Protein AF-A0A965U1S4-F1 (afdb_monomer_lite)

Radius of gyration: 25.28 Å; chains: 1; bounding box: 60×53×62 Å

Sequence (197 aa):
DRGVWVCDHKTVKTLPSEQELYMDMQTLMYYEACRLDEKLVKLLKGKKLAGVVFNHIRTKAPKEPQVLKSGGISKAACDTDVATYFETVKKNGLDINDYKDMLDKLKGNIFFRRTKIPVSETTIGILKKEIIATLDEIDVLLENTEVYPRTLLKGRCAWDCEFAPVCFGELAGMNVKGLIEEQYEPKESREEELDVE

Structure (mmCIF, N/CA/C/O backbone):
data_AF-A0A965U1S4-F1
#
_entry.id   AF-A0A965U1S4-F1
#
loop_
_atom_site.group_PDB
_atom_site.id
_atom_site.type_symbol
_atom_site.label_atom_id
_atom_site.label_alt_id
_atom_site.label_comp_id
_atom_site.label_asym_id
_atom_site.label_entity_id
_atom_site.label_seq_id
_atom_site.pdbx_PDB_ins_code
_atom_site.Cartn_x
_atom_site.Cartn_y
_atom_site.Cartn_z
_atom_site.occupancy
_atom_site.B_iso_or_equiv
_atom_site.auth_seq_id
_atom_site.auth_comp_id
_atom_site.auth_asym_id
_atom_site.auth_atom_id
_atom_site.pdbx_PDB_model_num
ATOM 1 N N . ASP A 1 1 ? -13.440 -25.614 -5.033 1.00 55.84 1 ASP A N 1
ATOM 2 C CA . ASP A 1 1 ? -12.148 -25.289 -4.397 1.00 55.84 1 ASP A CA 1
ATOM 3 C C . ASP A 1 1 ? -11.873 -23.790 -4.568 1.00 55.84 1 ASP A C 1
ATOM 5 O O . ASP A 1 1 ? -12.226 -23.262 -5.614 1.00 55.84 1 ASP A O 1
ATOM 9 N N . ARG A 1 2 ? -11.360 -23.072 -3.555 1.00 75.12 2 ARG A N 1
ATOM 10 C CA . ARG A 1 2 ? -11.244 -21.584 -3.557 1.00 75.12 2 ARG A CA 1
ATOM 11 C C . ARG A 1 2 ? -9.942 -21.047 -4.195 1.00 75.12 2 ARG A C 1
ATOM 13 O O . ARG A 1 2 ? -9.726 -19.833 -4.192 1.00 75.12 2 ARG A O 1
ATOM 20 N N . GLY A 1 3 ? -9.118 -21.940 -4.755 1.00 87.12 3 GLY A N 1
ATOM 21 C CA . GLY A 1 3 ? -7.862 -21.628 -5.449 1.00 87.12 3 GLY A CA 1
ATOM 22 C C . GLY A 1 3 ? -6.726 -21.154 -4.532 1.00 87.12 3 GLY A C 1
ATOM 23 O O . GLY A 1 3 ? -6.936 -20.879 -3.350 1.00 87.12 3 GLY A O 1
ATOM 24 N N . VAL A 1 4 ? -5.515 -21.073 -5.084 1.00 93.19 4 VAL A N 1
ATOM 25 C CA . VAL A 1 4 ? -4.318 -20.496 -4.444 1.00 93.19 4 VAL A CA 1
ATOM 26 C C . VAL A 1 4 ? -4.198 -19.026 -4.842 1.00 93.19 4 VAL A C 1
ATOM 28 O O . VAL A 1 4 ? -4.518 -18.665 -5.971 1.00 93.19 4 VAL A O 1
ATOM 31 N N . TRP A 1 5 ? -3.761 -18.179 -3.914 1.00 95.00 5 TRP A N 1
ATOM 32 C CA . TRP A 1 5 ? -3.623 -16.737 -4.117 1.00 95.00 5 TRP A CA 1
ATOM 33 C C . TRP A 1 5 ? -2.212 -16.306 -3.734 1.00 95.00 5 TRP A C 1
ATOM 35 O O . TRP A 1 5 ? -1.729 -16.708 -2.675 1.00 95.00 5 TRP A O 1
ATOM 45 N N . VAL A 1 6 ? -1.581 -15.474 -4.560 1.00 95.19 6 VAL A N 1
ATOM 46 C CA . VAL A 1 6 ? -0.332 -14.802 -4.182 1.00 95.19 6 VAL A CA 1
ATOM 47 C C . VAL A 1 6 ? -0.667 -13.737 -3.152 1.00 95.19 6 VAL A C 1
ATOM 49 O O . VAL A 1 6 ? -1.542 -12.911 -3.392 1.00 95.19 6 VAL A O 1
ATOM 52 N N . CYS A 1 7 ? -0.030 -13.794 -1.989 1.00 95.56 7 CYS A N 1
ATOM 53 C CA . CYS A 1 7 ? -0.366 -12.945 -0.856 1.00 95.56 7 CYS A CA 1
ATOM 54 C C . CYS A 1 7 ? 0.734 -11.923 -0.609 1.00 95.56 7 CYS A C 1
ATOM 56 O O . CYS A 1 7 ? 1.875 -12.303 -0.367 1.00 95.56 7 CYS A O 1
ATOM 58 N N . ASP A 1 8 ? 0.355 -10.652 -0.610 1.00 95.88 8 ASP A N 1
ATOM 59 C CA . ASP A 1 8 ? 1.236 -9.535 -0.307 1.00 95.88 8 ASP A CA 1
ATOM 60 C C . ASP A 1 8 ? 0.743 -8.786 0.941 1.00 95.88 8 ASP A C 1
ATOM 62 O O . ASP A 1 8 ? -0.462 -8.619 1.164 1.00 95.88 8 ASP A O 1
ATOM 66 N N . HIS A 1 9 ? 1.683 -8.383 1.794 1.00 96.12 9 HIS A N 1
ATOM 67 C CA . HIS A 1 9 ? 1.419 -7.702 3.058 1.00 96.12 9 HIS A CA 1
ATOM 68 C C . HIS A 1 9 ? 2.120 -6.346 3.055 1.00 96.12 9 HIS A C 1
ATOM 70 O O . HIS A 1 9 ? 3.335 -6.277 3.222 1.00 96.12 9 HIS A O 1
ATOM 76 N N . LYS A 1 10 ? 1.344 -5.265 2.927 1.00 93.81 10 LYS A N 1
ATOM 77 C CA . LYS A 1 10 ? 1.868 -3.896 2.851 1.00 93.81 10 LYS A CA 1
ATOM 78 C C . LYS A 1 10 ? 1.357 -3.040 3.996 1.00 93.81 10 LYS A C 1
ATOM 80 O O . LYS A 1 10 ? 0.161 -3.000 4.299 1.00 93.81 10 LYS A O 1
ATOM 85 N N . THR A 1 11 ? 2.276 -2.315 4.622 1.00 95.94 11 THR A N 1
ATOM 86 C CA . THR A 1 11 ? 1.940 -1.259 5.572 1.00 95.94 11 THR A CA 1
ATOM 87 C C . THR A 1 11 ? 1.810 0.063 4.824 1.00 95.94 11 THR A C 1
ATOM 89 O O . THR A 1 11 ? 2.668 0.437 4.030 1.00 95.94 11 THR A O 1
ATOM 92 N N . VAL A 1 12 ? 0.706 0.776 5.036 1.00 94.88 12 VAL A N 1
ATOM 93 C CA . VAL A 1 12 ? 0.385 2.002 4.291 1.00 94.88 12 VAL A CA 1
ATOM 94 C C . VAL A 1 12 ? -0.154 3.082 5.211 1.00 94.88 12 VAL A C 1
ATOM 96 O O . VAL A 1 12 ? -0.771 2.808 6.234 1.00 94.88 12 VAL A O 1
ATOM 99 N N . LYS A 1 13 ? 0.047 4.350 4.855 1.00 93.19 13 LYS A N 1
ATOM 100 C CA . LYS A 1 13 ? -0.603 5.454 5.577 1.00 93.19 13 LYS A CA 1
ATOM 101 C C . LYS A 1 13 ? -2.100 5.520 5.252 1.00 93.19 13 LYS A C 1
ATOM 103 O O . LYS A 1 13 ? -2.921 5.662 6.156 1.00 93.19 13 LYS A O 1
ATOM 108 N N . THR A 1 14 ? -2.423 5.380 3.968 1.00 92.94 14 THR A N 1
ATOM 109 C CA . THR A 1 14 ? -3.780 5.399 3.410 1.00 92.94 14 THR A CA 1
ATOM 110 C C . THR A 1 14 ? -4.006 4.102 2.649 1.00 92.94 14 THR A C 1
ATOM 112 O O . THR A 1 14 ? -3.131 3.667 1.907 1.00 92.94 14 THR A O 1
ATOM 115 N N . LEU A 1 15 ? -5.163 3.469 2.842 1.00 95.06 15 LEU A N 1
ATOM 116 C CA . LEU A 1 15 ? -5.473 2.208 2.174 1.00 95.06 15 LEU A CA 1
ATOM 117 C C . LEU A 1 15 ? -5.777 2.452 0.678 1.00 95.06 15 LEU A C 1
ATOM 119 O O . LEU A 1 15 ? -6.705 3.212 0.389 1.00 95.06 15 LEU A O 1
ATOM 123 N N . PRO A 1 16 ? -5.093 1.770 -0.259 1.00 94.69 16 PRO A N 1
ATOM 124 C CA . PRO A 1 16 ? -5.228 2.004 -1.703 1.00 94.69 16 PRO A CA 1
ATOM 125 C C . PRO A 1 16 ? -6.540 1.461 -2.272 1.00 94.69 16 PRO A C 1
ATOM 127 O O . PRO A 1 16 ? -6.942 0.340 -1.949 1.00 94.69 16 PRO A O 1
ATOM 130 N N . SER A 1 17 ? -7.214 2.241 -3.109 1.00 93.62 17 SER A N 1
ATOM 131 C CA . SER A 1 17 ? -8.395 1.826 -3.873 1.00 93.62 17 SER A CA 1
ATOM 132 C C . SER A 1 17 ? -8.126 0.585 -4.729 1.00 93.62 17 SER A C 1
ATOM 134 O O . SER A 1 17 ? -6.983 0.266 -5.044 1.00 93.62 17 SER A O 1
ATOM 136 N N . GL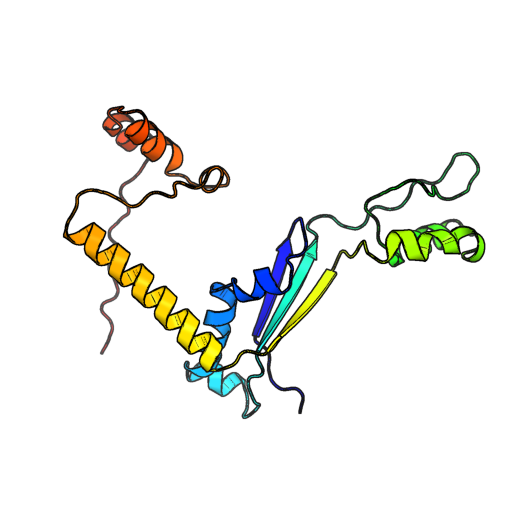U A 1 18 ? -9.177 -0.131 -5.133 1.00 90.19 18 GLU A N 1
ATOM 137 C CA . GLU A 1 18 ? -9.003 -1.316 -5.985 1.00 90.19 18 GLU A CA 1
ATOM 138 C C . GLU A 1 18 ? -8.349 -0.971 -7.328 1.00 90.19 18 GLU A C 1
ATOM 140 O O . GLU A 1 18 ? -7.556 -1.757 -7.833 1.00 90.19 18 GLU A O 1
ATOM 145 N N . GLN A 1 19 ? -8.618 0.218 -7.873 1.00 91.25 19 GLN A N 1
ATOM 146 C CA . GLN A 1 19 ? -7.997 0.711 -9.101 1.00 91.25 19 GLN A CA 1
ATOM 147 C C . GLN A 1 19 ? -6.482 0.878 -8.944 1.00 91.25 19 GLN A C 1
ATOM 149 O O . GLN A 1 19 ? -5.730 0.444 -9.810 1.00 91.25 19 GLN A O 1
ATOM 154 N N . GLU A 1 20 ? -6.026 1.451 -7.825 1.00 92.12 20 GLU A N 1
ATOM 155 C CA . GLU A 1 20 ? -4.591 1.586 -7.529 1.00 92.12 20 GLU A CA 1
ATOM 156 C C . GLU A 1 20 ? -3.900 0.220 -7.431 1.00 92.12 20 GLU A C 1
ATOM 158 O O . GLU A 1 20 ? -2.748 0.084 -7.827 1.00 92.12 20 GLU A O 1
ATOM 163 N N . LEU A 1 21 ? -4.609 -0.811 -6.965 1.00 92.19 21 LEU A N 1
ATOM 164 C CA . LEU A 1 21 ? -4.064 -2.164 -6.856 1.00 92.19 21 LEU A CA 1
ATOM 165 C C . LEU A 1 21 ? -3.894 -2.874 -8.205 1.00 92.19 21 LEU A C 1
ATOM 167 O O . LEU A 1 21 ? -3.017 -3.725 -8.322 1.00 92.19 21 LEU A O 1
ATOM 171 N N . TYR A 1 22 ? -4.683 -2.531 -9.230 1.00 88.00 22 TYR A N 1
ATOM 172 C CA . TYR A 1 22 ? -4.439 -3.025 -10.595 1.00 88.00 22 TYR A CA 1
ATOM 173 C C . TYR A 1 22 ? -3.161 -2.442 -11.208 1.00 88.00 22 TYR A C 1
ATOM 175 O O . TYR A 1 22 ? -2.598 -3.049 -12.114 1.00 88.00 22 TYR A O 1
ATOM 183 N N . MET A 1 23 ? -2.687 -1.305 -10.692 1.00 87.31 23 MET A N 1
ATOM 184 C CA . MET A 1 23 ? -1.434 -0.671 -11.111 1.00 87.31 23 MET A CA 1
ATOM 185 C C . MET A 1 23 ? -0.213 -1.200 -10.335 1.00 87.31 23 MET A C 1
ATOM 187 O O . MET A 1 23 ? 0.913 -0.780 -10.602 1.00 87.31 23 MET A O 1
ATOM 191 N N . ASP A 1 24 ? -0.400 -2.115 -9.373 1.00 90.06 24 ASP A N 1
ATOM 192 C CA . ASP A 1 24 ? 0.696 -2.745 -8.628 1.00 90.06 24 ASP A CA 1
ATOM 193 C C . ASP A 1 24 ? 1.359 -3.837 -9.485 1.00 90.06 24 ASP A C 1
ATOM 195 O O . ASP A 1 24 ? 1.052 -5.031 -9.398 1.00 90.06 24 ASP A O 1
ATOM 199 N N . MET A 1 25 ? 2.282 -3.401 -10.346 1.00 89.75 25 MET A N 1
ATOM 200 C CA . MET A 1 25 ? 3.016 -4.286 -11.252 1.00 89.75 25 MET A CA 1
ATOM 201 C C . MET A 1 25 ? 3.784 -5.369 -10.489 1.00 89.75 25 MET A C 1
ATOM 203 O O . MET A 1 25 ? 3.795 -6.524 -10.903 1.00 89.75 25 MET A O 1
ATOM 207 N N . GLN A 1 26 ? 4.385 -5.018 -9.347 1.00 89.31 26 GLN A N 1
ATOM 208 C CA . GLN A 1 26 ? 5.185 -5.928 -8.525 1.00 89.31 26 GLN A CA 1
ATOM 209 C C . GLN A 1 26 ? 4.390 -7.187 -8.149 1.00 89.31 26 GLN A C 1
ATOM 211 O O . GLN A 1 26 ? 4.842 -8.311 -8.369 1.00 89.31 26 GLN A O 1
ATOM 216 N N . THR A 1 27 ? 3.180 -7.007 -7.625 1.00 92.81 27 THR A N 1
ATOM 217 C CA . THR A 1 27 ? 2.367 -8.120 -7.122 1.00 92.81 27 THR A CA 1
ATOM 218 C C . THR A 1 27 ? 1.779 -8.954 -8.260 1.00 92.81 27 THR A C 1
ATOM 220 O O . THR A 1 27 ? 1.675 -10.179 -8.151 1.00 92.81 27 THR A O 1
ATOM 223 N N . LEU A 1 28 ? 1.443 -8.320 -9.387 1.00 92.56 28 LEU A N 1
ATOM 224 C CA . LEU A 1 28 ? 1.016 -9.025 -10.598 1.00 92.56 28 LEU A CA 1
ATOM 225 C C . LEU A 1 28 ? 2.159 -9.837 -11.230 1.00 92.56 28 LEU A C 1
ATOM 227 O O . LEU A 1 28 ? 1.923 -10.939 -11.724 1.00 92.56 28 LEU A O 1
ATOM 231 N N . MET A 1 29 ? 3.403 -9.363 -11.147 1.00 93.31 29 MET A N 1
ATOM 232 C CA . MET A 1 29 ? 4.565 -10.130 -11.601 1.00 93.31 29 MET A CA 1
ATOM 233 C C . MET A 1 29 ? 4.868 -11.329 -10.695 1.00 93.31 29 MET A C 1
ATOM 235 O O . MET A 1 29 ? 5.271 -12.373 -11.200 1.00 93.31 29 MET A O 1
ATOM 239 N N . TYR A 1 30 ? 4.589 -11.257 -9.389 1.00 94.19 30 TYR A N 1
ATOM 240 C CA . TYR A 1 30 ? 4.634 -12.445 -8.523 1.00 94.19 30 TYR A CA 1
ATOM 241 C C . TYR A 1 30 ? 3.589 -13.493 -8.915 1.00 94.19 30 TYR A C 1
ATOM 243 O O . TYR A 1 30 ? 3.874 -14.690 -8.886 1.00 94.19 30 TYR A O 1
ATOM 251 N N . TYR A 1 31 ? 2.393 -13.061 -9.327 1.00 95.12 31 TYR A N 1
ATOM 252 C CA . TYR A 1 31 ? 1.400 -13.970 -9.900 1.00 95.12 31 TYR A CA 1
ATOM 253 C C . TYR A 1 31 ? 1.923 -14.650 -11.170 1.00 95.12 31 TYR A C 1
ATOM 255 O O . TYR A 1 31 ? 1.801 -15.869 -11.291 1.00 95.12 31 TYR A O 1
ATOM 263 N N . GLU A 1 32 ? 2.540 -13.895 -12.083 1.00 95.19 32 GLU A N 1
ATOM 264 C CA . GLU A 1 32 ? 3.130 -14.460 -13.302 1.00 95.19 32 GLU A CA 1
ATOM 265 C C . GLU A 1 32 ? 4.280 -15.428 -12.988 1.00 95.19 32 GLU A C 1
ATOM 267 O O . GLU A 1 32 ? 4.341 -16.513 -13.564 1.00 95.19 32 GLU A O 1
ATOM 272 N N . ALA A 1 33 ? 5.138 -15.107 -12.017 1.00 94.25 33 ALA A N 1
ATOM 273 C CA . ALA A 1 33 ? 6.184 -16.015 -11.554 1.00 94.25 33 ALA A CA 1
ATOM 274 C C . ALA A 1 33 ? 5.589 -17.331 -11.028 1.00 94.25 33 ALA A C 1
ATOM 276 O O . ALA A 1 33 ? 6.025 -18.406 -11.425 1.00 94.25 33 ALA A O 1
ATOM 277 N N . CYS A 1 34 ? 4.527 -17.277 -10.215 1.00 94.38 34 CYS A N 1
ATOM 278 C CA . CYS A 1 34 ? 3.820 -18.479 -9.760 1.00 94.38 34 CYS A CA 1
ATOM 279 C C . CYS A 1 34 ? 3.132 -19.269 -10.885 1.00 94.38 34 CYS A C 1
ATOM 281 O O . CYS A 1 34 ? 2.776 -20.429 -10.669 1.00 94.38 34 CYS A O 1
ATOM 283 N N . ARG A 1 35 ? 2.911 -18.655 -12.054 1.00 93.06 35 ARG A N 1
ATOM 284 C CA . ARG A 1 35 ? 2.345 -19.311 -13.238 1.00 93.06 35 ARG A CA 1
ATOM 285 C C . ARG A 1 35 ? 3.413 -20.000 -14.089 1.00 93.06 35 ARG A C 1
ATOM 287 O O . ARG A 1 35 ? 3.110 -21.035 -14.675 1.00 93.06 35 ARG A O 1
ATOM 294 N N . LEU A 1 36 ? 4.614 -19.425 -14.175 1.00 93.94 36 LEU A N 1
ATOM 295 C CA . LEU A 1 36 ? 5.658 -19.854 -15.112 1.00 93.94 36 LEU A CA 1
ATOM 296 C C . LEU A 1 36 ? 6.810 -20.630 -14.465 1.00 93.94 36 LEU A C 1
ATOM 298 O O . LEU A 1 36 ? 7.338 -21.545 -15.088 1.00 93.94 36 LEU A O 1
ATOM 302 N N . ASP A 1 37 ? 7.212 -20.282 -13.242 1.00 95.62 37 ASP A N 1
ATOM 303 C CA . ASP A 1 37 ? 8.342 -20.934 -12.579 1.00 95.62 37 ASP A CA 1
ATOM 304 C C . ASP A 1 37 ? 7.956 -22.343 -12.110 1.00 95.62 37 ASP A C 1
ATOM 306 O O . ASP A 1 37 ? 7.032 -22.526 -11.312 1.00 95.62 37 ASP A O 1
ATOM 310 N N . GLU A 1 38 ? 8.686 -23.359 -12.572 1.00 94.44 38 GLU A N 1
ATOM 311 C CA . GLU A 1 38 ? 8.369 -24.758 -12.278 1.00 94.44 38 GLU A CA 1
ATOM 312 C C . GLU A 1 38 ? 8.375 -25.088 -10.780 1.00 94.44 38 GLU A C 1
ATOM 314 O O . GLU A 1 38 ? 7.586 -25.922 -10.318 1.00 94.44 38 GLU A O 1
ATOM 319 N N . LYS A 1 39 ? 9.270 -24.465 -10.003 1.00 94.50 39 LYS A N 1
ATOM 320 C CA . LYS A 1 39 ? 9.367 -24.698 -8.557 1.00 94.50 39 LYS A CA 1
ATOM 321 C C . LYS A 1 39 ? 8.142 -24.107 -7.867 1.00 94.50 39 LYS A C 1
ATOM 323 O O . LYS A 1 39 ? 7.555 -24.771 -7.012 1.00 94.50 39 LYS A O 1
ATOM 328 N N . LEU A 1 40 ? 7.706 -22.915 -8.272 1.00 93.56 40 LEU A N 1
ATOM 329 C CA . LEU A 1 40 ? 6.509 -22.269 -7.730 1.00 93.56 40 LEU A CA 1
ATOM 330 C C . LEU A 1 40 ? 5.219 -22.978 -8.158 1.00 93.56 40 LEU A C 1
ATOM 332 O O . LEU A 1 40 ? 4.334 -23.184 -7.326 1.00 93.56 40 LEU A O 1
ATOM 336 N N . VAL A 1 41 ? 5.126 -23.447 -9.405 1.00 93.81 41 VAL A N 1
ATOM 337 C CA . VAL A 1 41 ? 3.977 -24.229 -9.891 1.00 93.81 41 VAL A CA 1
ATOM 338 C C . VAL A 1 41 ? 3.810 -25.521 -9.084 1.00 93.81 41 VAL A C 1
ATOM 340 O O . VAL A 1 41 ? 2.691 -25.876 -8.701 1.00 93.81 41 VAL A O 1
ATOM 343 N N . LYS A 1 42 ? 4.909 -26.201 -8.723 1.00 92.94 42 LYS A N 1
ATOM 344 C CA . LYS A 1 42 ? 4.869 -27.385 -7.841 1.00 92.94 42 LYS A CA 1
ATOM 345 C C . LYS A 1 42 ? 4.260 -27.070 -6.467 1.00 92.94 42 LYS A C 1
ATOM 347 O O . LYS A 1 42 ? 3.531 -27.904 -5.921 1.00 92.94 42 LYS A O 1
ATOM 352 N N . LEU A 1 43 ? 4.472 -25.864 -5.926 1.00 90.75 43 LEU A N 1
ATOM 353 C CA . LEU A 1 43 ? 3.876 -25.437 -4.649 1.00 90.75 43 LEU A CA 1
ATOM 354 C C . LEU A 1 43 ? 2.351 -25.291 -4.714 1.00 90.75 43 LEU A C 1
ATOM 356 O O . LEU A 1 43 ? 1.686 -25.392 -3.679 1.00 90.75 43 LEU A O 1
ATOM 360 N N . LEU A 1 44 ? 1.776 -25.127 -5.909 1.00 91.00 44 LEU A N 1
ATOM 361 C CA . LEU A 1 44 ? 0.325 -25.072 -6.092 1.00 91.00 44 LEU A CA 1
ATOM 362 C C . LEU A 1 44 ? -0.347 -26.425 -5.824 1.00 91.00 44 LEU A C 1
ATOM 364 O O . LEU A 1 44 ? -1.548 -26.460 -5.555 1.00 91.00 44 LEU A O 1
ATOM 368 N N . LYS A 1 45 ? 0.401 -27.541 -5.864 1.00 91.88 45 LYS A N 1
ATOM 369 C CA . LYS A 1 45 ? -0.108 -28.904 -5.608 1.00 91.88 45 LYS A CA 1
ATOM 370 C C . LYS A 1 45 ? -1.346 -29.239 -6.455 1.00 91.88 45 LYS A C 1
ATOM 372 O O . LYS A 1 45 ? -2.332 -29.767 -5.946 1.00 91.88 45 LYS A O 1
ATOM 377 N N . GLY A 1 46 ? -1.318 -28.857 -7.734 1.00 88.88 46 GLY A N 1
ATOM 378 C CA . GLY A 1 46 ? -2.418 -29.066 -8.684 1.00 88.88 46 GLY A CA 1
ATOM 379 C C . GLY A 1 46 ? -3.635 -28.153 -8.486 1.00 88.88 46 GLY A C 1
ATOM 380 O O . GLY A 1 46 ? -4.628 -28.295 -9.196 1.00 88.88 46 GLY A O 1
ATOM 381 N N . LYS A 1 47 ? -3.592 -27.205 -7.541 1.00 92.38 47 LYS A N 1
ATOM 382 C CA . LYS A 1 47 ? -4.670 -26.232 -7.342 1.00 92.38 47 LYS A CA 1
ATOM 383 C C . LYS A 1 47 ? -4.563 -25.087 -8.342 1.00 92.38 47 LYS A C 1
ATOM 385 O O . LYS A 1 47 ? -3.475 -24.625 -8.672 1.00 92.38 47 LYS A O 1
ATOM 390 N N . LYS A 1 48 ? -5.718 -24.561 -8.754 1.00 91.69 48 LYS A N 1
ATOM 391 C CA . LYS A 1 48 ? -5.799 -23.379 -9.619 1.00 91.69 48 LYS A CA 1
ATOM 392 C C . LYS A 1 48 ? -5.235 -22.143 -8.910 1.00 91.69 48 LYS A C 1
ATOM 394 O O . LYS A 1 48 ? -5.712 -21.791 -7.828 1.00 91.69 48 LYS A O 1
ATOM 399 N N . LEU A 1 49 ? -4.302 -21.449 -9.557 1.00 94.06 49 LEU A N 1
ATOM 400 C CA . LEU A 1 49 ? -3.885 -20.102 -9.177 1.00 94.06 49 LEU A CA 1
ATOM 401 C C . LEU A 1 49 ? -5.000 -19.106 -9.543 1.00 94.06 49 LEU A C 1
ATOM 403 O O . LEU A 1 49 ? -5.399 -18.996 -10.701 1.00 94.06 49 LEU A O 1
ATOM 407 N N . ALA A 1 50 ? -5.567 -18.435 -8.545 1.00 93.94 50 ALA A N 1
ATOM 408 C CA . ALA A 1 50 ? -6.798 -17.654 -8.679 1.00 93.94 50 ALA A CA 1
ATOM 409 C C . ALA A 1 50 ? -6.565 -16.145 -8.833 1.00 93.94 50 ALA A C 1
ATOM 411 O O . ALA A 1 50 ? -7.384 -15.465 -9.449 1.00 93.94 50 ALA A O 1
ATOM 412 N N . GLY A 1 51 ? -5.471 -15.620 -8.283 1.00 94.81 51 GLY A N 1
ATOM 413 C CA . GLY A 1 51 ? -5.156 -14.197 -8.346 1.00 94.81 51 GLY A CA 1
ATOM 414 C C . GLY A 1 51 ? -4.205 -13.763 -7.241 1.00 94.81 51 GLY A C 1
ATOM 415 O O . GLY A 1 51 ? -3.468 -14.580 -6.680 1.00 94.81 51 GLY A O 1
ATOM 416 N N . VAL A 1 52 ? -4.274 -12.479 -6.907 1.00 95.81 52 VAL A N 1
ATOM 417 C CA . VAL A 1 52 ? -3.482 -11.845 -5.849 1.00 95.81 52 VAL A CA 1
ATOM 418 C C . VAL A 1 52 ? -4.381 -11.396 -4.697 1.00 95.81 52 VAL A C 1
ATOM 420 O O . VAL A 1 52 ? -5.545 -11.031 -4.885 1.00 95.81 52 VAL A O 1
ATOM 423 N N . VAL A 1 53 ? -3.867 -11.455 -3.474 1.00 96.38 53 VAL A N 1
ATOM 424 C CA . VAL A 1 53 ? -4.525 -10.947 -2.275 1.00 96.38 53 VAL A CA 1
ATOM 425 C C . VAL A 1 53 ? -3.606 -9.959 -1.580 1.00 96.38 53 VAL A C 1
ATOM 427 O O . VAL A 1 53 ? -2.483 -10.284 -1.211 1.00 96.38 53 VAL A O 1
ATOM 430 N N . PHE A 1 54 ? -4.125 -8.759 -1.369 1.00 97.06 54 PHE A N 1
ATOM 431 C CA . PHE A 1 54 ? -3.433 -7.694 -0.674 1.00 97.06 54 PHE A CA 1
ATOM 432 C C . PHE A 1 54 ? -3.954 -7.581 0.749 1.00 97.06 54 PHE A C 1
ATOM 434 O O . PHE A 1 54 ? -5.154 -7.398 0.963 1.00 97.06 54 PHE A O 1
ATOM 441 N N . ASN A 1 55 ? -3.050 -7.644 1.716 1.00 97.44 55 ASN A N 1
ATOM 442 C CA . ASN A 1 55 ? -3.303 -7.346 3.115 1.00 97.44 55 ASN A CA 1
ATOM 443 C C . ASN A 1 55 ? -2.702 -5.973 3.430 1.00 97.44 55 ASN A C 1
ATOM 445 O O . ASN A 1 55 ? -1.525 -5.869 3.772 1.00 97.44 55 ASN A O 1
ATOM 449 N N . HIS A 1 56 ? -3.518 -4.925 3.318 1.00 96.94 56 HIS A N 1
ATOM 450 C CA . HIS A 1 56 ? -3.104 -3.567 3.651 1.00 96.94 56 HIS A CA 1
ATOM 451 C C . HIS A 1 56 ? -3.382 -3.267 5.118 1.00 96.94 56 HIS A C 1
ATOM 453 O O . HIS A 1 56 ? -4.524 -3.365 5.572 1.00 96.94 56 HIS A O 1
ATOM 459 N N . ILE A 1 57 ? -2.336 -2.880 5.842 1.00 97.31 57 ILE A N 1
ATOM 460 C CA . ILE A 1 57 ? -2.385 -2.529 7.262 1.00 97.31 57 ILE A CA 1
ATOM 461 C C . ILE A 1 57 ? -2.003 -1.057 7.396 1.00 97.31 57 ILE A C 1
ATOM 463 O O . ILE A 1 57 ? -0.999 -0.623 6.830 1.00 97.31 57 ILE A O 1
ATOM 467 N N . ARG A 1 58 ? -2.777 -0.263 8.140 1.00 97.38 58 ARG A N 1
ATOM 468 C CA . ARG A 1 58 ? -2.388 1.123 8.415 1.00 97.38 58 ARG A CA 1
ATOM 469 C C . ARG A 1 58 ? -1.131 1.166 9.284 1.00 97.38 58 ARG A C 1
ATOM 471 O O . ARG A 1 58 ? -1.023 0.433 10.259 1.00 97.38 58 ARG A O 1
ATOM 478 N N . THR A 1 59 ? -0.194 2.058 8.967 1.00 96.44 59 THR A N 1
ATOM 479 C CA . THR A 1 59 ? 1.057 2.228 9.737 1.00 96.44 59 THR A CA 1
ATOM 480 C C . THR A 1 59 ? 0.835 2.744 11.159 1.00 96.44 59 THR A C 1
ATOM 482 O O . THR A 1 59 ? 1.706 2.594 12.011 1.00 96.44 59 THR A O 1
ATOM 485 N N . LYS A 1 60 ? -0.322 3.357 11.429 1.00 95.56 60 LYS A N 1
ATOM 486 C CA . LYS A 1 60 ? -0.744 3.778 12.768 1.00 95.56 60 LYS A CA 1
ATOM 487 C C . LYS A 1 60 ? -1.846 2.856 13.262 1.00 95.56 60 LYS A C 1
ATOM 489 O O . LYS A 1 60 ? -2.790 2.615 12.519 1.00 95.56 60 LYS A O 1
ATOM 494 N N . ALA A 1 61 ? -1.738 2.400 14.505 1.00 95.31 61 ALA A N 1
ATOM 495 C CA . ALA A 1 61 ? -2.798 1.667 15.190 1.00 95.31 61 ALA A CA 1
ATOM 496 C C . ALA A 1 61 ? -4.008 2.578 15.485 1.00 95.31 61 ALA A C 1
ATOM 498 O O . ALA A 1 61 ? -3.830 3.799 15.597 1.00 95.31 61 ALA A O 1
ATOM 499 N N . PRO A 1 62 ? -5.221 2.01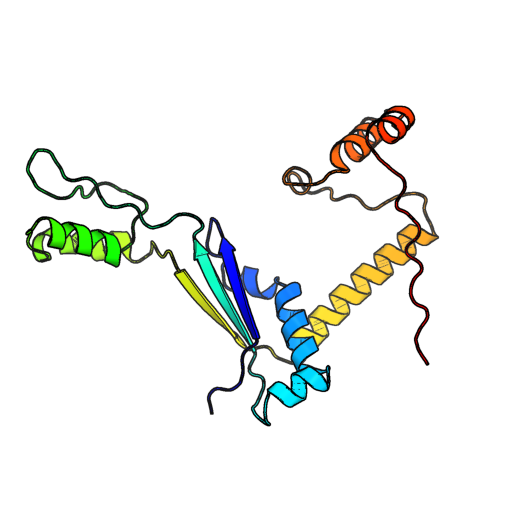4 15.633 1.00 96.62 62 PRO A N 1
ATOM 500 C CA . PRO A 1 62 ? -6.379 2.777 16.082 1.00 96.62 62 PRO A CA 1
ATOM 501 C C . PRO A 1 62 ? -6.120 3.368 17.468 1.00 96.62 62 PRO A C 1
ATOM 503 O O . PRO A 1 62 ? -5.611 2.710 18.373 1.00 96.62 62 PRO A O 1
ATOM 506 N N . LYS A 1 63 ? -6.450 4.646 17.632 1.00 96.38 63 LYS A N 1
ATOM 507 C CA . LYS A 1 63 ? -6.261 5.375 18.885 1.00 96.38 63 LYS A CA 1
ATOM 508 C C . LYS A 1 63 ? -7.389 5.049 19.865 1.00 96.38 63 LYS A C 1
ATOM 510 O O . LYS A 1 63 ? -8.557 5.104 19.484 1.00 96.38 63 LYS A O 1
ATOM 515 N N . GLU A 1 64 ? -7.069 4.811 21.136 1.00 95.94 64 GLU A N 1
ATOM 516 C CA . GLU A 1 64 ? -8.090 4.768 22.193 1.00 95.94 64 GLU A CA 1
ATOM 517 C C . GLU A 1 64 ? -8.768 6.155 22.335 1.00 95.94 64 GLU A C 1
ATOM 519 O O . GLU A 1 64 ? -8.074 7.176 22.468 1.00 95.94 64 GLU A O 1
ATOM 524 N N . PRO A 1 65 ? -10.111 6.241 22.289 1.00 96.38 65 PRO A N 1
ATOM 525 C CA . PRO A 1 65 ? -10.839 7.482 22.531 1.00 96.38 65 PRO A CA 1
ATOM 526 C C . PRO A 1 65 ? -10.593 8.048 23.933 1.00 96.38 65 PRO A C 1
ATOM 528 O O . PRO A 1 65 ? -10.416 7.320 24.907 1.00 96.38 65 PRO A O 1
ATOM 531 N N . GLN A 1 66 ? -10.639 9.374 24.056 1.00 96.62 66 GLN A N 1
ATOM 532 C CA . GLN A 1 66 ? -10.430 10.041 25.339 1.00 96.62 66 GLN A CA 1
ATOM 533 C C . GLN A 1 66 ? -11.612 9.815 26.294 1.00 96.62 66 GLN A C 1
ATOM 535 O O . GLN A 1 66 ? -12.764 10.046 25.921 1.00 96.62 66 GLN A O 1
ATOM 540 N N . VAL A 1 67 ? -11.315 9.471 27.549 1.00 96.31 67 VAL A N 1
ATOM 541 C CA . VAL A 1 67 ? -12.285 9.483 28.654 1.00 96.31 67 VAL A CA 1
ATOM 542 C C . VAL A 1 67 ? -12.469 10.923 29.146 1.00 96.31 67 VAL A C 1
ATOM 544 O O . VAL A 1 67 ? -11.502 11.634 29.431 1.00 96.31 67 VAL A O 1
ATOM 547 N N . LEU A 1 68 ? -13.716 11.383 29.200 1.00 96.12 68 LEU A N 1
ATOM 548 C CA . LEU A 1 68 ? -14.086 12.722 29.642 1.00 96.12 68 LEU A CA 1
ATOM 549 C C . LEU A 1 68 ? -13.993 12.835 31.166 1.00 96.12 68 LEU A C 1
ATOM 551 O O . LEU A 1 68 ? -14.178 11.861 31.890 1.00 96.12 68 LEU A O 1
ATOM 555 N N . LYS A 1 69 ? -13.811 14.061 31.672 1.00 95.25 69 LYS A N 1
ATOM 556 C CA . LYS A 1 69 ? -13.844 14.339 33.123 1.00 95.25 69 LYS A CA 1
ATOM 557 C C . LYS A 1 69 ? -15.169 13.930 33.783 1.00 95.25 69 LYS A C 1
ATOM 559 O O . LYS A 1 69 ? -15.194 13.684 34.979 1.00 95.25 69 LYS A O 1
ATOM 564 N N . SER A 1 70 ? -16.252 13.862 33.005 1.00 92.75 70 SER A N 1
ATOM 565 C CA . SER A 1 70 ? -17.570 13.387 33.438 1.00 92.75 70 SER A CA 1
ATOM 566 C C . SER A 1 70 ? -17.688 11.858 33.528 1.00 92.75 70 SER A C 1
ATOM 568 O O . SER A 1 70 ? -18.742 11.371 33.919 1.00 92.75 70 SER A O 1
ATOM 570 N N . GLY A 1 71 ? -16.654 11.103 33.141 1.00 92.38 71 GLY A N 1
ATOM 571 C CA . GLY A 1 71 ? -16.648 9.635 33.129 1.00 92.38 71 GLY A CA 1
ATOM 572 C C . GLY A 1 71 ? -17.155 8.989 31.832 1.00 92.38 71 GLY A C 1
ATOM 573 O O . GLY A 1 71 ? -17.049 7.778 31.684 1.00 92.38 71 GLY A O 1
ATOM 574 N N . GLY A 1 72 ? -17.676 9.768 30.876 1.00 95.12 72 GLY A N 1
ATOM 575 C CA . GLY A 1 72 ? -18.093 9.262 29.559 1.00 95.12 72 GLY A CA 1
ATOM 576 C C . GLY A 1 72 ? -16.942 9.132 28.553 1.00 95.12 72 GLY A C 1
ATOM 577 O O . GLY A 1 72 ? -15.858 9.673 28.769 1.00 95.12 72 GLY A O 1
ATOM 578 N N . ILE A 1 73 ? -17.178 8.478 27.412 1.00 96.94 73 ILE A N 1
ATOM 579 C CA . ILE A 1 73 ? -16.223 8.456 26.291 1.00 96.94 73 ILE A CA 1
ATOM 580 C C . ILE A 1 73 ? -16.480 9.637 25.355 1.00 96.94 73 ILE A C 1
ATOM 582 O O . ILE A 1 73 ? -17.620 9.961 25.021 1.00 96.94 73 ILE A O 1
ATOM 586 N N . SER A 1 74 ? -15.411 10.294 24.906 1.00 95.19 74 SER A N 1
ATOM 587 C CA . SER A 1 74 ? -15.510 11.366 23.920 1.00 95.19 74 SER A CA 1
ATOM 588 C C . SER A 1 74 ? -16.123 10.857 22.613 1.00 95.19 74 SER A C 1
ATOM 590 O O . SER A 1 74 ? -15.711 9.837 22.057 1.00 95.19 74 SER A O 1
ATOM 592 N N . LYS A 1 75 ? -17.097 11.606 22.093 1.00 93.81 75 LYS A N 1
ATOM 593 C CA . LYS A 1 75 ? -17.687 11.396 20.760 1.00 93.81 75 LYS A CA 1
ATOM 594 C C . LYS A 1 75 ? -17.040 12.278 19.682 1.00 93.81 75 LYS A C 1
ATOM 596 O O . LYS A 1 75 ? -17.511 12.303 18.546 1.00 93.81 75 LYS A O 1
ATOM 601 N N . ALA A 1 76 ? -15.995 13.036 20.032 1.00 91.75 76 ALA A N 1
ATOM 602 C CA . ALA A 1 76 ? -15.248 13.853 19.080 1.00 91.75 76 ALA A CA 1
ATOM 603 C C . ALA A 1 76 ? -14.475 12.974 18.085 1.00 91.75 76 ALA A C 1
ATOM 605 O O . ALA A 1 76 ? -14.093 11.844 18.400 1.00 91.75 76 ALA A O 1
ATOM 606 N N . ALA A 1 77 ? -14.223 13.506 16.887 1.00 87.00 77 ALA A N 1
ATOM 607 C CA . ALA A 1 77 ? -13.482 12.790 15.857 1.00 87.00 77 ALA A CA 1
ATOM 608 C C . ALA A 1 77 ? -12.074 12.416 16.351 1.00 87.00 77 ALA A C 1
ATOM 610 O O . ALA A 1 77 ? -11.316 13.260 16.832 1.00 87.00 77 ALA A O 1
ATOM 611 N N . CYS A 1 78 ? -11.724 11.140 16.214 1.00 90.12 78 CYS A N 1
ATOM 612 C CA . CYS A 1 78 ? -10.392 10.617 16.483 1.00 90.12 78 CYS A CA 1
ATOM 613 C C . CYS A 1 78 ? -10.080 9.470 15.514 1.00 90.12 78 CYS A C 1
ATOM 615 O O . CYS A 1 78 ? -10.986 8.851 14.958 1.00 90.12 78 CYS A O 1
ATOM 617 N N . ASP A 1 79 ? -8.792 9.209 15.290 1.00 94.75 79 ASP A N 1
ATOM 618 C CA . ASP A 1 79 ? -8.335 8.156 14.382 1.00 94.75 79 ASP A CA 1
ATOM 619 C C . ASP A 1 79 ? -8.451 6.779 15.058 1.00 94.75 79 ASP A C 1
ATOM 621 O O . ASP A 1 79 ? -7.464 6.223 15.527 1.00 94.75 79 ASP A O 1
ATOM 625 N N . THR A 1 80 ? -9.676 6.273 15.183 1.00 96.94 80 THR A N 1
ATOM 626 C CA . THR A 1 80 ? -10.023 5.013 15.862 1.00 96.94 80 THR A CA 1
ATOM 627 C C . THR A 1 80 ? -10.967 4.165 15.015 1.00 96.94 80 THR A C 1
ATOM 629 O O . THR A 1 80 ? -11.670 4.705 14.161 1.00 96.94 80 THR A O 1
ATOM 632 N N . ASP A 1 81 ? -11.013 2.858 15.252 1.00 96.31 81 ASP A N 1
ATOM 633 C CA . ASP A 1 81 ? -11.987 1.965 14.624 1.00 96.31 81 ASP A CA 1
ATOM 634 C C . ASP A 1 81 ? -13.130 1.594 15.576 1.00 96.31 81 ASP A C 1
ATOM 636 O O . ASP A 1 81 ? -13.133 1.915 16.766 1.00 96.31 81 ASP A O 1
ATOM 640 N N . VAL A 1 82 ? -14.137 0.914 15.026 1.00 96.00 82 VAL A N 1
ATOM 641 C CA . VAL A 1 82 ? -15.302 0.447 15.788 1.00 96.00 82 VAL A CA 1
ATOM 642 C C . VAL A 1 82 ? -14.875 -0.457 16.948 1.00 96.00 82 VAL A C 1
ATOM 644 O O . VAL A 1 82 ? -15.385 -0.308 18.055 1.00 96.00 82 VAL A O 1
ATOM 647 N N . ALA A 1 83 ? -13.943 -1.383 16.716 1.00 95.56 83 ALA A N 1
ATOM 648 C CA . ALA A 1 83 ? -13.557 -2.362 17.727 1.00 95.56 83 ALA A CA 1
ATOM 649 C C . ALA A 1 83 ? -12.907 -1.675 18.936 1.00 95.56 83 ALA A C 1
ATOM 651 O O . ALA A 1 83 ? -13.360 -1.852 20.065 1.00 95.56 83 ALA A O 1
ATOM 652 N N . THR A 1 84 ? -11.931 -0.809 18.677 1.00 96.81 84 THR A N 1
ATOM 653 C CA . THR A 1 84 ? -11.171 -0.058 19.680 1.00 96.81 84 THR A CA 1
ATOM 654 C C . THR A 1 84 ? -12.061 0.925 20.441 1.00 96.81 84 THR A C 1
ATOM 656 O O . THR A 1 84 ? -11.952 1.052 21.665 1.00 96.81 84 THR A O 1
ATOM 659 N N . TYR A 1 85 ? -12.992 1.599 19.753 1.00 97.38 85 TYR A N 1
ATOM 660 C CA . TYR A 1 85 ? -13.942 2.500 20.407 1.00 97.38 85 TYR A CA 1
ATOM 661 C C . TYR A 1 85 ? -14.822 1.758 21.419 1.00 97.38 85 TYR A C 1
ATOM 663 O O . TYR A 1 85 ? -14.902 2.151 22.584 1.00 97.38 85 TYR A O 1
ATOM 671 N N . PHE A 1 86 ? -15.466 0.665 21.002 1.00 96.31 86 PHE A N 1
ATOM 672 C CA . PHE A 1 86 ? -16.392 -0.065 21.871 1.00 96.31 86 PHE A CA 1
ATOM 673 C C . PHE A 1 86 ? -15.684 -0.907 22.935 1.00 96.31 86 PHE A C 1
ATOM 675 O O . PHE A 1 86 ? -16.232 -1.095 24.023 1.00 96.31 86 PHE A O 1
ATOM 682 N N . GLU A 1 87 ? -14.449 -1.342 22.687 1.00 96.31 87 GLU A N 1
ATOM 683 C CA . GLU A 1 87 ? -13.588 -1.897 23.730 1.00 96.31 87 GLU A CA 1
ATOM 684 C C . GLU A 1 87 ? -13.306 -0.858 24.821 1.00 96.31 87 GLU A C 1
ATOM 686 O O . GLU A 1 87 ? -13.412 -1.165 26.008 1.00 96.31 87 GLU A O 1
ATOM 691 N N . THR A 1 88 ? -13.068 0.399 24.437 1.00 96.56 88 THR A N 1
ATOM 692 C CA . THR A 1 88 ? -12.871 1.504 25.386 1.00 96.56 88 THR A CA 1
ATOM 693 C C . THR A 1 88 ? -14.141 1.795 26.193 1.00 96.56 88 THR A C 1
ATOM 695 O O . THR A 1 88 ? -14.062 1.957 27.411 1.00 96.56 88 THR A O 1
ATOM 698 N N . VAL A 1 89 ? -15.323 1.795 25.562 1.00 96.88 89 VAL A N 1
ATOM 699 C CA . VAL A 1 89 ? -16.623 1.933 26.259 1.00 96.88 89 VAL A CA 1
ATOM 700 C C . VAL A 1 89 ? -16.793 0.825 27.303 1.00 96.88 89 VAL A C 1
ATOM 702 O O . VAL A 1 89 ? -17.068 1.103 28.472 1.00 96.88 89 VAL A O 1
ATOM 705 N N . LYS A 1 90 ? -16.544 -0.429 26.907 1.00 96.81 90 LYS A N 1
ATOM 706 C CA . LYS A 1 90 ? -16.653 -1.599 27.785 1.00 96.81 90 LYS A CA 1
ATOM 707 C C . LYS A 1 90 ? -15.650 -1.555 28.942 1.00 96.81 90 LYS A C 1
ATOM 709 O O . LYS A 1 90 ? -16.022 -1.838 30.077 1.00 96.81 90 LYS A O 1
ATOM 714 N N . LYS A 1 91 ? -14.397 -1.173 28.675 1.00 96.38 91 LYS A N 1
ATOM 715 C CA . LYS A 1 91 ? -13.316 -1.040 29.672 1.00 96.38 91 LYS A CA 1
ATOM 716 C C . LYS A 1 91 ? -13.648 -0.022 30.768 1.00 96.38 91 LYS A C 1
ATOM 718 O O . LYS A 1 91 ? -13.177 -0.172 31.889 1.00 96.38 91 LYS A O 1
ATOM 723 N N . ASN A 1 92 ? -14.482 0.973 30.460 1.00 96.44 92 ASN A N 1
ATOM 724 C CA . ASN A 1 92 ? -14.947 1.988 31.409 1.00 96.44 92 ASN A CA 1
ATOM 725 C C . ASN A 1 92 ? -16.312 1.655 32.045 1.00 96.44 92 ASN A C 1
ATOM 727 O O . ASN A 1 92 ? -16.861 2.480 32.768 1.00 96.44 92 ASN A O 1
ATOM 731 N N . GLY A 1 93 ? -16.867 0.461 31.799 1.00 96.19 93 GLY A N 1
ATOM 732 C CA . GLY A 1 93 ? -18.120 0.012 32.417 1.00 96.19 93 GLY A CA 1
ATOM 733 C C . GLY A 1 93 ? -19.368 0.768 31.952 1.00 96.19 93 GLY A C 1
ATOM 734 O O . GLY A 1 93 ? -20.354 0.815 32.683 1.00 96.19 93 GLY A O 1
ATOM 735 N N . LEU A 1 94 ? -19.328 1.378 30.766 1.00 96.81 94 LEU A N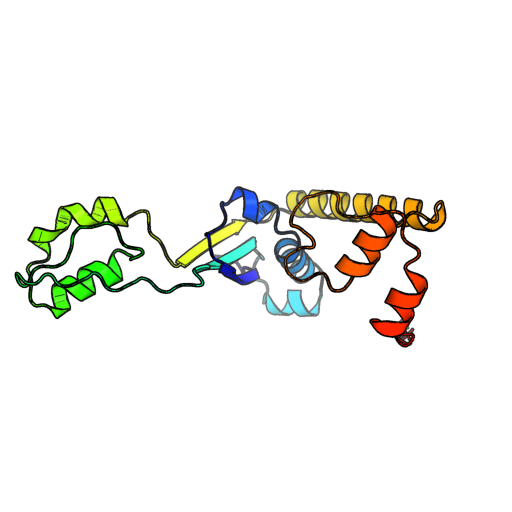 1
ATOM 736 C CA . LEU A 1 94 ? -20.432 2.170 30.223 1.00 96.81 94 LEU A CA 1
ATOM 737 C C . LEU A 1 94 ? -21.351 1.319 29.337 1.00 96.81 94 LEU A C 1
ATOM 739 O O . LEU A 1 94 ? -20.923 0.313 28.765 1.00 96.81 94 LEU A O 1
ATOM 743 N N . ASP A 1 95 ? -22.606 1.747 29.183 1.00 95.19 95 ASP A N 1
ATOM 744 C CA . ASP A 1 95 ? -23.541 1.085 28.274 1.00 95.19 95 ASP A CA 1
ATOM 745 C C . ASP A 1 95 ? -23.182 1.394 26.812 1.00 95.19 95 ASP A C 1
ATOM 747 O O . ASP A 1 95 ? -23.129 2.542 26.373 1.00 95.19 95 ASP A O 1
ATOM 751 N N . ILE A 1 96 ? -22.973 0.337 26.030 1.00 93.62 96 ILE A N 1
ATOM 752 C CA . ILE A 1 96 ? -22.736 0.375 24.584 1.00 93.62 96 ILE A CA 1
ATOM 753 C C . ILE A 1 96 ? -23.886 1.080 23.849 1.00 93.62 96 ILE A C 1
ATOM 755 O O . ILE A 1 96 ? -23.655 1.735 22.828 1.00 93.62 96 ILE A O 1
ATOM 759 N N . ASN A 1 97 ? -25.120 0.968 24.352 1.00 94.69 97 ASN A N 1
ATOM 760 C CA . ASN A 1 97 ? -26.296 1.554 23.717 1.00 94.69 97 ASN A CA 1
ATOM 761 C C . ASN A 1 97 ? -26.232 3.088 23.634 1.00 94.69 97 ASN A C 1
ATOM 763 O O . ASN A 1 97 ? -26.696 3.643 22.636 1.00 94.69 97 ASN A O 1
ATOM 767 N N . ASP A 1 98 ? -25.587 3.750 24.600 1.00 95.50 98 ASP A N 1
ATOM 768 C CA . ASP A 1 98 ? -25.424 5.212 24.641 1.00 95.50 98 ASP A CA 1
ATOM 769 C C . ASP A 1 98 ? -24.508 5.747 23.528 1.00 95.50 98 ASP A C 1
ATOM 771 O O . ASP A 1 98 ? -24.488 6.949 23.240 1.00 95.50 98 ASP A O 1
ATOM 775 N N . TYR A 1 99 ? -23.744 4.857 22.887 1.00 95.81 99 TYR A N 1
ATOM 776 C CA . TYR A 1 99 ? -22.742 5.178 21.871 1.00 95.81 99 TYR A CA 1
ATOM 777 C C . TYR A 1 99 ? -23.080 4.611 20.489 1.00 95.81 99 TYR A C 1
ATOM 779 O O . TYR A 1 99 ? -22.235 4.634 19.596 1.00 95.81 99 TYR A O 1
ATOM 787 N N . LYS A 1 100 ? -24.308 4.124 20.265 1.00 94.00 100 LYS A N 1
ATOM 788 C CA . LYS A 1 100 ? -24.727 3.565 18.963 1.00 94.00 100 LYS A CA 1
ATOM 789 C C . LYS A 1 100 ? -24.515 4.521 17.791 1.00 94.00 100 LYS A C 1
ATOM 791 O O . LYS A 1 100 ? -24.157 4.066 16.709 1.00 94.00 100 LYS A O 1
ATOM 796 N N . ASP A 1 101 ? -24.658 5.828 18.012 1.00 93.88 101 ASP A N 1
ATOM 797 C CA . ASP A 1 101 ? -24.423 6.857 16.990 1.00 93.88 101 ASP A CA 1
ATOM 798 C C . ASP A 1 101 ? -22.977 6.874 16.460 1.00 93.88 101 ASP A C 1
ATOM 800 O O . ASP A 1 101 ? -22.711 7.394 15.376 1.00 93.88 101 ASP A O 1
ATOM 804 N N . MET A 1 102 ? -22.034 6.290 17.205 1.00 95.12 102 MET A N 1
ATOM 805 C CA . MET A 1 102 ? -20.636 6.182 16.797 1.00 95.12 102 MET A CA 1
ATOM 806 C C . MET A 1 102 ? -20.395 5.071 15.773 1.00 95.12 102 MET A C 1
ATOM 808 O O . MET A 1 102 ? -19.399 5.138 15.057 1.00 95.12 102 MET A O 1
ATOM 812 N N . LEU A 1 103 ? -21.293 4.087 15.643 1.00 93.00 103 LEU A N 1
ATOM 813 C CA . LEU A 1 103 ? -21.139 3.011 14.657 1.00 93.00 103 LEU A CA 1
ATOM 814 C C . LEU A 1 103 ? -21.073 3.569 13.236 1.0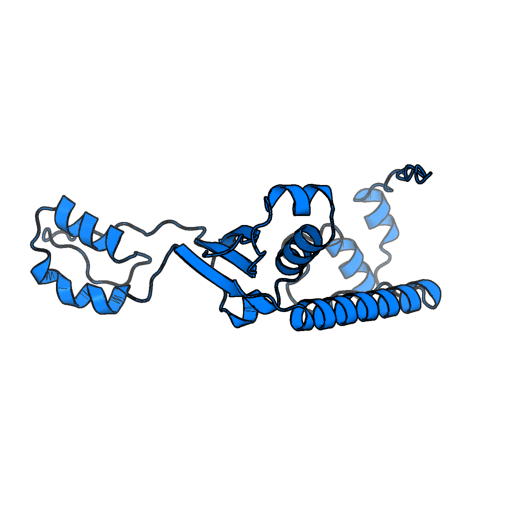0 93.00 103 LEU A C 1
ATOM 816 O O . LEU A 1 103 ? -20.130 3.272 12.507 1.00 93.00 103 LEU A O 1
ATOM 820 N N . ASP A 1 104 ? -22.024 4.427 12.868 1.00 91.25 104 ASP A N 1
ATOM 821 C CA . ASP A 1 104 ? -22.080 5.005 11.524 1.00 91.25 104 ASP A CA 1
ATOM 822 C C . ASP A 1 104 ? -20.905 5.954 11.260 1.00 91.25 104 ASP A C 1
ATOM 824 O O . ASP A 1 104 ? -20.345 5.957 10.163 1.00 91.25 104 ASP A O 1
ATOM 828 N N . LYS A 1 105 ? -20.463 6.697 12.284 1.00 91.69 105 LYS A N 1
ATOM 829 C CA . LYS A 1 105 ? -19.298 7.593 12.197 1.00 91.69 105 LYS A CA 1
ATOM 830 C C . LYS A 1 105 ? -17.986 6.836 11.978 1.00 91.69 105 LYS A C 1
ATOM 832 O O . LYS A 1 105 ? -17.103 7.338 11.289 1.00 91.69 105 LYS A O 1
ATOM 837 N N . LEU A 1 106 ? -17.845 5.649 12.569 1.00 94.75 106 LEU A N 1
ATOM 838 C CA . LEU A 1 106 ? -16.599 4.874 12.569 1.00 94.75 106 LEU A CA 1
ATOM 839 C C . LEU A 1 106 ? -16.559 3.776 11.502 1.00 94.75 106 LEU A C 1
ATOM 841 O O . LEU A 1 106 ? -15.485 3.253 11.220 1.00 94.75 106 LEU A O 1
ATOM 845 N N . LYS A 1 107 ? -17.691 3.440 10.873 1.00 89.62 107 LYS A N 1
ATOM 846 C CA . LYS A 1 107 ? -17.803 2.350 9.886 1.00 89.62 107 LYS A CA 1
ATOM 847 C C . LYS A 1 107 ? -16.799 2.454 8.732 1.00 89.62 107 LYS A C 1
ATOM 849 O O . LYS A 1 107 ? -16.355 1.433 8.217 1.00 89.62 107 LYS A O 1
ATOM 854 N N . GLY A 1 108 ? -16.451 3.674 8.325 1.00 88.19 108 GLY A N 1
ATOM 855 C CA . GLY A 1 108 ? -15.464 3.927 7.272 1.00 88.19 108 GLY A CA 1
ATOM 856 C C . GLY A 1 108 ? -14.009 3.946 7.750 1.00 88.19 108 GLY A C 1
ATOM 857 O O . GLY A 1 108 ? -13.106 3.868 6.919 1.00 88.19 108 GLY A O 1
ATOM 858 N N . ASN A 1 109 ? -13.758 4.045 9.061 1.00 92.75 109 ASN A N 1
ATOM 859 C CA . ASN A 1 109 ? -12.403 4.131 9.594 1.00 92.75 109 ASN A CA 1
ATOM 860 C C . ASN A 1 109 ? -11.829 2.737 9.853 1.00 92.75 109 ASN A C 1
ATOM 862 O O . ASN A 1 109 ? -11.877 2.200 10.959 1.00 92.75 109 ASN A O 1
ATOM 866 N N . ILE A 1 110 ? -11.311 2.138 8.787 1.00 94.62 110 ILE A N 1
ATOM 867 C CA . ILE A 1 110 ? -10.715 0.805 8.802 1.00 94.62 110 ILE A CA 1
ATOM 868 C C . ILE A 1 110 ? -9.185 0.885 8.854 1.00 94.62 110 ILE A C 1
ATOM 870 O O . ILE A 1 110 ? -8.554 1.710 8.192 1.00 94.62 110 ILE A O 1
ATOM 874 N N . PHE A 1 111 ? -8.585 -0.009 9.638 1.00 96.56 111 PHE A N 1
ATOM 875 C CA . PHE A 1 111 ? -7.132 -0.087 9.842 1.00 96.56 111 PHE A CA 1
ATOM 876 C C . PHE A 1 111 ? -6.493 -1.289 9.152 1.00 96.56 111 PHE A C 1
ATOM 878 O O . PHE A 1 111 ? -5.276 -1.344 8.988 1.00 96.56 111 PHE A O 1
ATOM 885 N N . PHE A 1 112 ? -7.321 -2.219 8.690 1.00 96.50 112 PHE A N 1
ATOM 886 C CA . PHE A 1 112 ? -6.918 -3.373 7.913 1.00 96.50 112 PHE A CA 1
ATOM 887 C C . PHE A 1 112 ? -7.913 -3.591 6.777 1.00 96.50 112 PHE A C 1
ATOM 889 O O . PHE A 1 112 ? -9.124 -3.623 7.006 1.00 96.50 112 PHE A O 1
ATOM 896 N N . ARG A 1 113 ? -7.408 -3.777 5.556 1.00 95.88 113 ARG A N 1
ATOM 897 C CA . ARG A 1 113 ? -8.216 -4.207 4.413 1.00 95.88 113 ARG A CA 1
ATOM 898 C C . ARG A 1 113 ? -7.538 -5.360 3.697 1.00 95.88 113 ARG A C 1
ATOM 900 O O . ARG A 1 113 ? -6.407 -5.236 3.233 1.00 95.88 113 ARG A O 1
ATOM 907 N N . ARG A 1 114 ? -8.285 -6.456 3.558 1.00 96.69 114 ARG A N 1
ATOM 908 C CA . ARG A 1 114 ? -7.943 -7.550 2.656 1.00 96.69 114 ARG A CA 1
ATOM 909 C C . ARG A 1 114 ? -8.708 -7.389 1.350 1.00 96.69 114 ARG A C 1
ATOM 911 O O . ARG A 1 114 ? -9.926 -7.550 1.348 1.00 96.69 114 ARG A O 1
ATOM 918 N N . THR A 1 115 ? -7.995 -7.151 0.258 1.00 95.94 115 THR A N 1
ATOM 919 C CA . THR A 1 115 ? -8.577 -7.065 -1.087 1.00 95.94 115 THR A CA 1
ATOM 920 C C . THR A 1 115 ? -8.082 -8.230 -1.928 1.00 95.94 115 THR A C 1
ATOM 922 O O . THR A 1 115 ? -6.892 -8.532 -1.929 1.00 95.94 115 THR A O 1
ATOM 925 N N . LYS A 1 116 ? -8.990 -8.907 -2.631 1.00 95.06 116 LYS A N 1
ATOM 926 C CA . LYS A 1 116 ? -8.655 -9.993 -3.558 1.00 95.06 116 LYS A CA 1
ATOM 927 C C . LYS A 1 116 ? -8.867 -9.514 -4.980 1.00 95.06 116 LYS A C 1
ATOM 929 O O . LYS A 1 116 ? -9.978 -9.111 -5.307 1.00 95.06 116 LYS A O 1
ATOM 934 N N . ILE A 1 117 ? -7.836 -9.619 -5.807 1.00 93.69 117 ILE A N 1
ATOM 935 C CA . ILE A 1 117 ? -7.903 -9.268 -7.222 1.00 93.69 117 ILE A CA 1
ATOM 936 C C . ILE A 1 117 ? -7.728 -10.544 -8.038 1.00 93.69 117 ILE A C 1
ATOM 938 O O . ILE A 1 117 ? -6.638 -11.126 -8.033 1.00 93.69 117 ILE A O 1
ATOM 942 N N . PRO A 1 118 ? -8.797 -11.042 -8.683 1.00 93.12 118 PRO A N 1
ATOM 943 C CA . PRO A 1 118 ? -8.661 -12.138 -9.625 1.00 93.12 118 PRO A CA 1
ATOM 944 C C . PRO A 1 118 ? -7.823 -11.660 -10.809 1.00 93.12 118 PRO A C 1
ATOM 946 O O . PRO A 1 118 ? -8.062 -10.586 -11.355 1.00 93.12 118 PRO A O 1
ATOM 949 N N . VAL A 1 119 ? -6.840 -12.462 -11.202 1.00 92.81 119 VAL A N 1
ATOM 950 C CA . VAL A 1 119 ? -5.933 -12.111 -12.297 1.00 92.81 119 VAL A CA 1
ATOM 951 C C . VAL A 1 119 ? -6.251 -12.994 -13.493 1.00 92.81 119 VAL A C 1
ATOM 953 O O . VAL A 1 119 ? -6.368 -14.213 -13.362 1.00 92.81 119 VAL A O 1
ATOM 956 N N . SER A 1 120 ? -6.429 -12.362 -14.651 1.00 91.38 120 SER A N 1
ATOM 957 C CA . SER A 1 120 ? -6.628 -13.047 -15.927 1.00 91.38 120 SER A CA 1
ATOM 958 C C . SER A 1 120 ? -5.334 -13.065 -16.736 1.00 91.38 120 SER A C 1
ATOM 960 O O . SER A 1 120 ? -4.485 -12.184 -16.586 1.00 91.38 120 SER A O 1
ATOM 962 N N . GLU A 1 121 ? -5.201 -14.027 -17.647 1.00 90.62 121 GLU A N 1
ATOM 963 C CA . GLU A 1 121 ? -4.060 -14.064 -18.570 1.00 90.62 121 GLU A CA 1
ATOM 964 C C . GLU A 1 121 ? -4.008 -12.825 -19.469 1.00 90.62 121 GLU A C 1
ATOM 966 O O . GLU A 1 121 ? -2.926 -12.346 -19.792 1.00 90.62 121 GLU A O 1
ATOM 971 N N . THR A 1 122 ? -5.167 -12.256 -19.818 1.00 93.62 122 THR A N 1
ATOM 972 C CA . THR A 1 122 ? -5.256 -10.997 -20.567 1.00 93.62 122 THR A CA 1
ATOM 973 C C . THR A 1 122 ? -4.651 -9.837 -19.782 1.00 93.62 122 THR A C 1
ATOM 975 O O . THR A 1 122 ? -3.881 -9.068 -20.348 1.00 93.62 122 THR A O 1
ATOM 978 N N . THR A 1 123 ? -4.946 -9.734 -18.481 1.00 91.31 123 THR A N 1
ATOM 979 C CA . THR A 1 123 ? -4.376 -8.702 -17.598 1.00 91.31 123 THR A CA 1
ATOM 980 C C . THR A 1 123 ? -2.852 -8.779 -17.588 1.00 91.31 123 THR A C 1
ATOM 982 O O . THR A 1 123 ? -2.183 -7.774 -17.802 1.00 91.31 123 THR A O 1
ATOM 985 N N . ILE A 1 124 ? -2.302 -9.983 -17.413 1.00 93.25 124 ILE A N 1
ATOM 986 C CA . ILE A 1 124 ? -0.852 -10.200 -17.433 1.00 93.25 124 ILE A CA 1
ATOM 987 C C . ILE A 1 124 ? -0.259 -9.917 -18.815 1.00 93.25 124 ILE A C 1
ATOM 989 O O . ILE A 1 124 ? 0.800 -9.308 -18.917 1.00 93.25 124 ILE A O 1
ATOM 993 N N . GLY A 1 125 ? -0.940 -10.321 -19.888 1.00 94.00 125 GLY A N 1
ATOM 994 C CA . GLY A 1 125 ? -0.496 -10.060 -21.253 1.00 94.00 125 GLY A CA 1
ATOM 995 C C . GLY A 1 125 ? -0.407 -8.568 -21.580 1.00 94.00 125 GLY A C 1
ATOM 996 O O . GLY A 1 125 ? 0.545 -8.157 -22.237 1.00 94.00 125 GLY A O 1
ATOM 997 N N . ILE A 1 126 ? -1.363 -7.760 -21.111 1.00 93.69 126 ILE A N 1
ATOM 998 C CA . ILE A 1 126 ? -1.323 -6.295 -21.243 1.00 93.69 126 ILE A CA 1
ATOM 999 C C . ILE A 1 126 ? -0.150 -5.738 -20.437 1.00 93.69 126 ILE A C 1
ATOM 1001 O O . ILE A 1 126 ? 0.701 -5.062 -21.006 1.00 93.69 126 ILE A O 1
ATOM 1005 N N . LEU A 1 127 ? -0.051 -6.104 -19.156 1.00 92.12 127 LEU A N 1
ATOM 1006 C CA . LEU A 1 127 ? 1.004 -5.620 -18.269 1.00 92.12 127 LEU A CA 1
ATOM 1007 C C . LEU A 1 127 ? 2.408 -5.911 -18.821 1.00 92.12 127 LEU A C 1
ATOM 1009 O O . LEU A 1 127 ? 3.261 -5.033 -18.850 1.00 92.12 127 LEU A O 1
ATOM 1013 N N . LYS A 1 128 ? 2.650 -7.134 -19.308 1.00 92.62 128 LYS A N 1
ATOM 1014 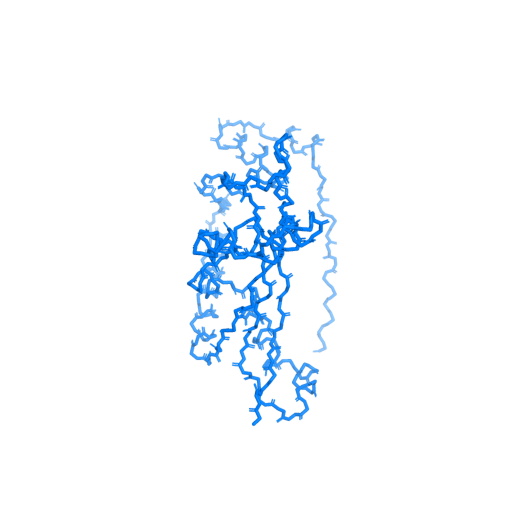C CA . LYS A 1 128 ? 3.947 -7.514 -19.890 1.00 92.62 128 LYS A CA 1
ATOM 1015 C C . LYS A 1 128 ? 4.286 -6.686 -21.124 1.00 92.62 128 LYS A C 1
ATOM 1017 O O . LYS A 1 128 ? 5.439 -6.311 -21.284 1.00 92.62 128 LYS A O 1
ATOM 1022 N N . LYS A 1 129 ? 3.303 -6.401 -21.984 1.00 94.69 129 LYS A N 1
ATOM 1023 C CA . LYS A 1 129 ? 3.516 -5.550 -23.162 1.00 94.69 129 LYS A CA 1
ATOM 1024 C C . LYS A 1 129 ? 3.871 -4.122 -22.766 1.00 94.69 129 LYS A C 1
ATOM 1026 O O . LYS A 1 129 ? 4.768 -3.561 -23.375 1.00 94.69 129 LYS A O 1
ATOM 1031 N N . GLU A 1 130 ? 3.206 -3.562 -21.757 1.00 93.19 130 GLU A N 1
ATOM 1032 C CA . GLU A 1 130 ? 3.523 -2.219 -21.253 1.00 93.19 130 GLU A CA 1
ATOM 1033 C C . GLU A 1 130 ? 4.926 -2.158 -20.643 1.00 93.19 130 GLU A C 1
ATOM 1035 O O . GLU A 1 130 ? 5.678 -1.230 -20.935 1.00 93.19 130 GLU A O 1
ATOM 1040 N N . ILE A 1 131 ? 5.307 -3.170 -19.856 1.00 92.12 131 ILE A N 1
ATOM 1041 C CA . ILE A 1 131 ? 6.658 -3.273 -19.293 1.00 92.12 131 ILE A CA 1
ATOM 1042 C C . ILE A 1 131 ? 7.699 -3.350 -20.414 1.00 92.12 131 ILE A C 1
ATOM 1044 O O . ILE A 1 131 ? 8.635 -2.561 -20.406 1.00 92.12 131 ILE A O 1
ATOM 1048 N N . ILE A 1 132 ? 7.528 -4.257 -21.383 1.00 94.38 132 ILE A N 1
ATOM 1049 C CA . ILE A 1 132 ? 8.478 -4.426 -22.495 1.00 94.38 132 ILE A CA 1
ATOM 1050 C C . ILE A 1 132 ? 8.585 -3.140 -23.313 1.00 94.38 132 ILE A C 1
ATOM 1052 O O . ILE A 1 132 ? 9.688 -2.659 -23.512 1.00 94.38 132 ILE A O 1
ATOM 1056 N N . ALA A 1 133 ? 7.461 -2.529 -23.698 1.00 95.44 133 ALA A N 1
ATOM 1057 C CA . ALA A 1 133 ? 7.483 -1.279 -24.455 1.00 95.44 133 ALA A CA 1
ATOM 1058 C C . ALA A 1 133 ? 8.209 -0.153 -23.698 1.00 95.44 133 ALA A C 1
ATOM 1060 O O . ALA A 1 133 ? 8.968 0.599 -24.297 1.00 95.44 133 ALA A O 1
ATOM 1061 N N . THR A 1 134 ? 8.022 -0.066 -22.376 1.00 91.69 134 THR A N 1
ATOM 1062 C CA . THR A 1 134 ? 8.730 0.919 -21.542 1.00 91.69 134 THR A CA 1
ATOM 1063 C C . THR A 1 134 ? 10.236 0.650 -21.507 1.00 91.69 134 THR A C 1
ATOM 1065 O O . THR A 1 134 ? 11.024 1.590 -21.527 1.00 91.69 134 THR A O 1
ATOM 1068 N N . LEU A 1 135 ? 10.647 -0.620 -21.435 1.00 91.31 135 LEU A N 1
ATOM 1069 C CA . LEU A 1 135 ? 12.061 -1.000 -21.456 1.00 91.31 135 LEU A CA 1
ATOM 1070 C C . LEU A 1 135 ? 12.692 -0.713 -22.821 1.00 91.31 135 LEU A C 1
ATOM 1072 O O . LEU A 1 135 ? 13.735 -0.074 -22.863 1.00 91.31 135 LEU A O 1
ATOM 1076 N N . ASP A 1 136 ? 12.014 -1.070 -23.913 1.00 92.81 136 ASP A N 1
ATOM 1077 C CA . ASP A 1 136 ? 12.470 -0.786 -25.277 1.00 92.81 136 ASP A CA 1
ATOM 1078 C C . ASP A 1 136 ? 12.668 0.729 -25.490 1.00 92.81 136 ASP A C 1
ATOM 1080 O O . ASP A 1 136 ? 13.657 1.161 -26.080 1.00 92.81 136 ASP A O 1
ATOM 1084 N N . GLU A 1 137 ? 11.755 1.566 -24.978 1.00 90.31 137 GLU A N 1
ATOM 1085 C CA . GLU A 1 137 ? 11.899 3.028 -25.019 1.00 90.31 137 GLU A CA 1
ATOM 1086 C C . GLU A 1 137 ? 13.129 3.518 -24.240 1.00 90.31 137 GLU A C 1
ATOM 1088 O O . GLU A 1 137 ? 13.826 4.428 -24.694 1.00 90.31 137 GLU A O 1
ATOM 1093 N N . ILE A 1 138 ? 13.407 2.924 -23.075 1.00 88.69 138 ILE A N 1
ATOM 1094 C CA . ILE A 1 138 ? 14.582 3.260 -22.263 1.00 88.69 138 ILE A CA 1
ATOM 1095 C C . ILE A 1 138 ? 15.867 2.861 -22.994 1.00 88.69 138 ILE A C 1
ATOM 1097 O O . ILE A 1 138 ? 16.774 3.687 -23.086 1.00 88.69 138 ILE A O 1
ATOM 1101 N N . ASP A 1 139 ? 15.934 1.651 -23.547 1.00 88.56 139 ASP A N 1
ATOM 1102 C CA . ASP A 1 139 ? 17.116 1.151 -24.255 1.00 88.56 139 ASP A CA 1
ATOM 1103 C C . ASP A 1 139 ? 17.443 2.033 -25.465 1.00 88.56 139 ASP A C 1
ATOM 1105 O O . ASP A 1 139 ? 18.573 2.496 -25.619 1.00 88.56 139 ASP A O 1
ATOM 1109 N N . VAL A 1 140 ? 16.429 2.395 -26.259 1.00 88.88 140 VAL A N 1
ATOM 1110 C CA . VAL A 1 140 ? 16.598 3.320 -27.390 1.00 88.88 140 VAL A CA 1
ATOM 1111 C C . VAL A 1 140 ? 17.147 4.675 -26.935 1.00 88.88 140 VAL A C 1
ATOM 1113 O O . VAL A 1 140 ? 18.004 5.244 -27.613 1.00 88.88 140 VAL A O 1
ATOM 1116 N N . LEU A 1 141 ? 16.684 5.221 -25.807 1.00 86.50 141 LEU A N 1
ATOM 1117 C CA . LEU A 1 141 ? 17.198 6.494 -25.289 1.00 86.50 141 LEU A CA 1
ATOM 1118 C C . LEU A 1 141 ? 18.657 6.385 -24.837 1.00 86.50 141 LEU A C 1
ATOM 1120 O O . LEU A 1 141 ? 19.442 7.289 -25.130 1.00 86.50 141 LEU A O 1
ATOM 1124 N N . LEU A 1 142 ? 19.013 5.294 -24.157 1.00 84.31 142 LEU A N 1
ATOM 1125 C CA . LEU A 1 142 ? 20.364 5.056 -23.649 1.00 84.31 142 LEU A CA 1
ATOM 1126 C C . LEU A 1 142 ? 21.378 4.809 -24.773 1.00 84.31 142 LEU A C 1
ATOM 1128 O O . LEU A 1 142 ? 22.520 5.244 -24.666 1.00 84.31 142 LEU A O 1
ATOM 1132 N N . GLU A 1 143 ? 20.973 4.154 -25.862 1.00 87.12 143 GLU A N 1
ATOM 1133 C CA . GLU A 1 143 ? 21.852 3.892 -27.008 1.00 87.12 143 GLU A CA 1
ATOM 1134 C C . GLU A 1 143 ? 22.074 5.125 -27.893 1.00 87.12 143 GLU A C 1
ATOM 1136 O O . GLU A 1 143 ? 23.139 5.282 -28.491 1.00 87.12 143 GLU A O 1
ATOM 1141 N N . ASN A 1 144 ? 21.072 6.002 -28.004 1.00 82.62 144 ASN A N 1
ATOM 1142 C CA . ASN A 1 144 ? 21.076 7.082 -28.995 1.00 82.62 144 ASN A CA 1
ATOM 1143 C C . ASN A 1 144 ? 21.344 8.470 -28.406 1.00 82.62 144 ASN A C 1
ATOM 1145 O O . ASN A 1 144 ? 21.471 9.441 -29.159 1.00 82.62 144 ASN A O 1
ATOM 1149 N N . THR A 1 145 ? 21.398 8.602 -27.080 1.00 76.88 145 THR A N 1
ATOM 1150 C CA . THR A 1 145 ? 21.560 9.898 -26.421 1.00 76.88 145 THR A CA 1
ATOM 1151 C C . THR A 1 145 ? 22.429 9.792 -25.173 1.00 76.88 145 THR A C 1
ATOM 1153 O O . THR A 1 145 ? 22.438 8.780 -24.487 1.00 76.88 145 THR A O 1
ATOM 1156 N N . GLU A 1 146 ? 23.095 10.888 -24.809 1.00 76.88 146 GLU A N 1
ATOM 1157 C CA . GLU A 1 146 ? 23.696 11.042 -23.474 1.00 76.88 146 GLU A CA 1
ATOM 1158 C C . GLU A 1 146 ? 22.660 11.519 -22.430 1.00 76.88 146 GLU A C 1
ATOM 1160 O O . GLU A 1 146 ? 23.012 12.001 -21.352 1.00 76.88 146 GLU A O 1
ATOM 1165 N N . VAL A 1 147 ? 21.362 11.448 -22.757 1.00 72.69 147 VAL A N 1
ATOM 1166 C CA . VAL A 1 147 ? 20.276 11.938 -21.907 1.00 72.69 147 VAL A CA 1
ATOM 1167 C C . VAL A 1 147 ? 19.734 10.792 -21.065 1.00 72.69 147 VAL A C 1
ATOM 1169 O O . VAL A 1 147 ? 19.018 9.919 -21.545 1.00 72.69 147 VAL A O 1
ATOM 1172 N N . TYR A 1 148 ? 20.002 10.852 -19.765 1.00 76.25 148 TYR A N 1
ATOM 1173 C CA . TYR A 1 148 ? 19.408 9.926 -18.809 1.00 76.25 148 TYR A CA 1
ATOM 1174 C C . TYR A 1 148 ? 17.968 10.346 -18.480 1.00 76.25 148 TYR A C 1
ATOM 1176 O O . TYR A 1 148 ? 17.749 11.491 -18.058 1.00 76.25 148 TYR A O 1
ATOM 1184 N N . PRO A 1 149 ? 16.972 9.454 -18.634 1.00 77.00 149 PRO A N 1
ATOM 1185 C CA . PRO A 1 149 ? 15.590 9.781 -18.322 1.00 77.00 149 PRO A CA 1
ATOM 1186 C C . PRO A 1 149 ? 15.439 10.082 -16.826 1.00 77.00 149 PRO A C 1
ATOM 1188 O O . PRO A 1 149 ? 15.826 9.302 -15.958 1.00 77.00 149 PRO A O 1
ATOM 1191 N N . ARG A 1 150 ? 14.850 11.239 -16.513 1.00 79.75 150 ARG A N 1
ATOM 1192 C CA . ARG A 1 150 ? 14.565 11.682 -15.141 1.00 79.75 150 ARG A CA 1
ATOM 1193 C C . ARG A 1 150 ? 13.069 11.670 -14.893 1.00 79.75 150 ARG A C 1
ATOM 1195 O O . ARG A 1 150 ? 12.280 12.021 -15.768 1.00 79.75 150 ARG A O 1
ATOM 1202 N N . THR A 1 151 ? 12.663 11.373 -13.662 1.00 82.94 151 THR A N 1
ATOM 1203 C CA . THR A 1 151 ? 11.272 11.609 -13.265 1.00 82.94 151 THR A CA 1
ATOM 1204 C C . THR A 1 151 ? 10.998 13.113 -13.191 1.00 82.94 151 THR A C 1
ATOM 1206 O O . THR A 1 151 ? 11.517 13.815 -12.326 1.00 82.94 151 THR A O 1
ATOM 1209 N N . LEU A 1 152 ? 10.123 13.612 -14.064 1.00 76.25 152 LEU A N 1
ATOM 1210 C CA . LEU A 1 152 ? 9.645 15.002 -14.026 1.00 76.25 152 LEU A CA 1
ATOM 1211 C C . LEU A 1 152 ? 8.531 15.217 -12.987 1.00 76.25 152 LEU A C 1
ATOM 1213 O O . LEU A 1 152 ? 8.064 16.336 -12.769 1.00 76.25 152 LEU A O 1
ATOM 1217 N N . LEU A 1 153 ? 8.083 14.144 -12.332 1.00 81.81 153 LEU A N 1
ATOM 1218 C CA . LEU A 1 153 ? 7.023 14.203 -11.336 1.00 81.81 153 LEU A CA 1
ATOM 1219 C C . LEU A 1 153 ? 7.559 14.730 -10.002 1.00 81.81 153 LEU A C 1
ATOM 1221 O O . LEU A 1 153 ? 8.396 14.104 -9.341 1.00 81.81 153 LEU A O 1
ATOM 1225 N N . LYS A 1 154 ? 7.006 15.866 -9.568 1.00 79.62 154 LYS A N 1
ATOM 1226 C CA . LYS A 1 154 ? 7.303 16.475 -8.268 1.00 79.62 154 LYS A CA 1
ATOM 1227 C C . LYS A 1 154 ? 7.100 15.466 -7.132 1.00 79.62 154 LYS A C 1
ATOM 1229 O O . LYS A 1 154 ? 6.056 14.829 -7.030 1.00 79.62 154 LYS A O 1
ATOM 1234 N N . GLY A 1 155 ? 8.085 15.380 -6.239 1.00 76.81 155 GLY A N 1
ATOM 1235 C CA . GLY A 1 155 ? 8.003 14.585 -5.010 1.00 76.81 155 GLY A CA 1
ATOM 1236 C C . GLY A 1 155 ? 8.377 13.109 -5.155 1.00 76.81 155 GLY A C 1
ATOM 1237 O O . GLY A 1 155 ? 8.452 12.433 -4.136 1.00 76.81 155 GLY A O 1
ATOM 1238 N N . ARG A 1 156 ? 8.670 12.608 -6.366 1.00 80.75 156 ARG A N 1
ATOM 1239 C CA . ARG A 1 156 ? 9.150 11.224 -6.548 1.00 80.75 156 ARG A CA 1
ATOM 1240 C C . ARG A 1 156 ? 10.576 11.012 -6.034 1.00 80.75 156 ARG A C 1
ATOM 1242 O O . ARG A 1 156 ? 10.842 9.972 -5.458 1.00 80.75 156 ARG A O 1
ATOM 1249 N N . CYS A 1 157 ? 11.450 12.011 -6.161 1.00 83.56 157 CYS A N 1
ATOM 1250 C CA . CYS A 1 157 ? 12.831 11.935 -5.663 1.00 83.56 157 CYS A CA 1
ATOM 1251 C C . CYS A 1 157 ? 12.987 12.330 -4.185 1.00 83.56 157 CYS A C 1
ATOM 1253 O O . CYS A 1 157 ? 14.052 12.139 -3.616 1.00 83.56 157 CYS A O 1
ATOM 1255 N N . ALA A 1 158 ? 11.962 12.926 -3.565 1.00 77.12 158 ALA A N 1
ATOM 1256 C CA . ALA A 1 158 ? 12.085 13.544 -2.240 1.00 77.12 158 ALA A CA 1
ATOM 1257 C C . ALA A 1 158 ? 12.048 12.541 -1.075 1.00 77.12 158 ALA A C 1
ATOM 1259 O O . ALA A 1 158 ? 12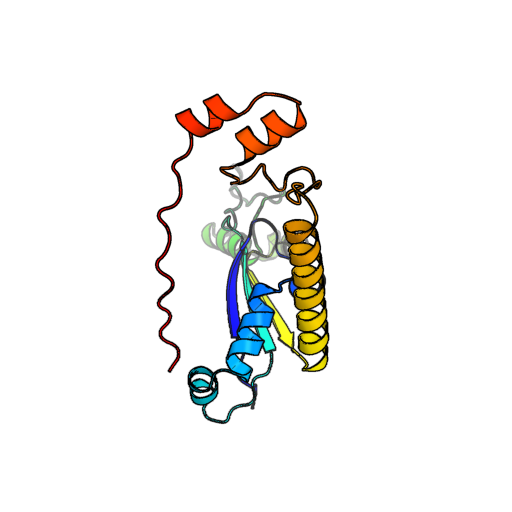.313 12.925 0.060 1.00 77.12 158 ALA A O 1
ATOM 1260 N N . TRP A 1 159 ? 11.642 11.300 -1.341 1.00 74.38 159 TRP A N 1
ATOM 1261 C CA . TRP A 1 159 ? 11.446 10.291 -0.306 1.00 74.38 159 TRP A CA 1
ATOM 1262 C C . TRP A 1 159 ? 12.766 9.611 0.083 1.00 74.38 159 TRP A C 1
ATOM 1264 O O . TRP A 1 159 ? 13.081 9.557 1.268 1.00 74.38 159 TRP A O 1
ATOM 1274 N N . ASP A 1 160 ? 13.534 9.127 -0.896 1.00 83.81 160 ASP A N 1
ATOM 1275 C CA . ASP A 1 160 ? 14.722 8.290 -0.666 1.00 83.81 160 ASP A CA 1
ATOM 1276 C C . ASP A 1 160 ? 15.740 8.291 -1.824 1.00 83.81 160 ASP A C 1
ATOM 1278 O O . ASP A 1 160 ? 16.600 7.417 -1.886 1.00 83.81 160 ASP A O 1
ATOM 1282 N N . CYS A 1 161 ? 15.676 9.238 -2.767 1.00 88.81 161 CYS A N 1
ATOM 1283 C CA . CYS A 1 161 ? 16.594 9.202 -3.905 1.00 88.81 161 CYS A CA 1
ATOM 1284 C C . CYS A 1 161 ? 17.977 9.756 -3.530 1.00 88.81 161 CYS A C 1
ATOM 1286 O O . CYS A 1 161 ? 18.177 10.969 -3.469 1.00 88.81 161 CYS A O 1
ATOM 1288 N N . GLU A 1 162 ? 18.950 8.861 -3.357 1.00 90.12 162 GLU A N 1
ATOM 1289 C CA . GLU A 1 162 ? 20.350 9.184 -3.031 1.00 90.12 162 GLU A CA 1
ATOM 1290 C C . GLU A 1 162 ? 21.047 10.015 -4.125 1.00 90.12 162 GLU A C 1
ATOM 1292 O O . GLU A 1 162 ? 21.961 10.788 -3.849 1.00 90.12 162 GLU A O 1
ATOM 1297 N N . PHE A 1 163 ? 20.571 9.933 -5.369 1.00 90.06 163 PHE A N 1
ATOM 1298 C CA . PHE A 1 163 ? 21.091 10.696 -6.512 1.00 90.06 163 PHE A CA 1
ATOM 1299 C C . PHE A 1 163 ? 20.401 12.055 -6.715 1.00 90.06 163 PHE A C 1
ATOM 1301 O O . PHE A 1 163 ? 20.696 12.767 -7.679 1.00 90.06 163 PHE A O 1
ATOM 1308 N N . ALA A 1 164 ? 19.476 12.444 -5.828 1.00 89.69 164 ALA A N 1
ATOM 1309 C CA . ALA A 1 164 ? 18.768 13.718 -5.936 1.00 89.69 164 ALA A CA 1
ATOM 1310 C C . ALA A 1 164 ? 19.700 14.950 -5.978 1.00 89.69 164 ALA A C 1
ATOM 1312 O O . ALA A 1 164 ? 19.427 15.831 -6.799 1.00 89.69 164 ALA A O 1
ATOM 1313 N N . PRO A 1 165 ? 20.792 15.040 -5.183 1.00 90.06 165 PRO A N 1
ATOM 1314 C CA . PRO A 1 165 ? 21.723 16.169 -5.247 1.00 90.06 165 PRO A CA 1
ATOM 1315 C C . PRO A 1 165 ? 22.372 16.344 -6.625 1.00 90.06 165 PRO A C 1
ATOM 1317 O O . PRO A 1 165 ? 22.337 17.443 -7.178 1.00 90.06 165 PRO A O 1
ATOM 1320 N N . VAL A 1 166 ? 22.902 15.263 -7.208 1.00 91.00 166 VAL A N 1
ATOM 1321 C CA . VAL A 1 166 ? 23.544 15.284 -8.536 1.00 91.00 166 VAL A CA 1
ATOM 1322 C C . VAL A 1 166 ? 22.526 15.627 -9.617 1.00 91.00 166 VAL A C 1
ATOM 1324 O O . VAL A 1 166 ? 22.738 16.555 -10.395 1.00 91.00 166 VAL A O 1
ATOM 1327 N N . CYS A 1 167 ? 21.368 14.965 -9.607 1.00 89.00 167 CYS A N 1
ATOM 1328 C CA . CYS A 1 167 ? 20.295 15.233 -10.561 1.00 89.00 167 CYS A CA 1
ATOM 1329 C C . CYS A 1 167 ? 19.837 16.703 -10.507 1.00 89.00 167 CYS A C 1
ATOM 1331 O O . CYS A 1 167 ? 19.692 17.355 -11.545 1.00 89.00 167 CYS A O 1
ATOM 1333 N N . PHE A 1 168 ? 19.650 17.264 -9.308 1.00 88.56 168 PHE A N 1
ATOM 1334 C CA . PHE A 1 168 ? 19.287 18.672 -9.145 1.00 88.56 168 PHE A CA 1
ATOM 1335 C C . PHE A 1 168 ? 20.398 19.618 -9.610 1.00 88.56 168 PHE A C 1
ATOM 1337 O O . PHE A 1 168 ? 20.104 20.574 -10.326 1.00 88.56 168 PHE A O 1
ATOM 1344 N N . GLY A 1 169 ? 21.656 19.347 -9.249 1.00 91.00 169 GLY A N 1
ATOM 1345 C CA . GLY A 1 169 ? 22.804 20.149 -9.671 1.00 91.00 169 GLY A CA 1
ATOM 1346 C C . GLY A 1 169 ? 22.906 20.240 -11.192 1.00 91.00 169 GLY A C 1
ATOM 1347 O O . GLY A 1 169 ? 22.982 21.338 -11.740 1.00 91.00 169 GLY A O 1
ATOM 1348 N N . GLU A 1 170 ? 22.789 19.108 -11.885 1.00 90.44 170 GLU A N 1
ATOM 1349 C CA . GLU A 1 170 ? 22.772 19.077 -13.349 1.00 90.44 170 GLU A CA 1
ATOM 1350 C C . GLU A 1 170 ? 21.565 19.831 -13.929 1.00 90.44 170 GLU A C 1
ATOM 1352 O O . GLU A 1 170 ? 21.714 20.581 -14.890 1.00 90.44 170 GLU A O 1
ATOM 1357 N N . LEU A 1 171 ? 20.369 19.684 -13.335 1.00 88.31 171 LEU A N 1
ATOM 1358 C CA . LEU A 1 171 ? 19.168 20.397 -13.798 1.00 88.31 171 LEU A CA 1
ATOM 1359 C C . LEU A 1 171 ? 19.303 21.919 -13.633 1.00 88.31 171 LEU A C 1
ATOM 1361 O O . LEU A 1 171 ? 18.786 22.683 -14.444 1.00 88.31 171 LEU A O 1
ATOM 1365 N N . ALA A 1 172 ? 20.001 22.353 -12.584 1.00 90.94 172 ALA A N 1
ATOM 1366 C CA . ALA A 1 172 ? 20.314 23.750 -12.314 1.00 90.94 172 ALA A CA 1
ATOM 1367 C C . ALA A 1 172 ? 21.495 24.284 -13.153 1.00 90.94 172 ALA A C 1
ATOM 1369 O O . ALA A 1 172 ? 21.870 25.445 -12.992 1.00 90.94 172 ALA A O 1
ATOM 1370 N N . GLY A 1 173 ? 22.082 23.465 -14.038 1.00 92.06 173 GLY A N 1
ATOM 1371 C CA . GLY A 1 173 ? 23.212 23.842 -14.892 1.00 92.06 173 GLY A CA 1
ATOM 1372 C C . GLY A 1 173 ? 24.562 23.903 -14.168 1.00 92.06 173 GLY A C 1
ATOM 1373 O O . GLY A 1 173 ? 25.474 24.587 -14.631 1.00 92.06 173 GLY A O 1
ATOM 1374 N N . MET A 1 174 ? 24.699 23.234 -13.021 1.00 94.44 174 MET A N 1
ATOM 1375 C CA . MET A 1 174 ? 25.939 23.188 -12.242 1.00 94.44 174 MET A CA 1
ATOM 1376 C C . MET A 1 174 ? 26.899 22.115 -12.770 1.00 94.44 174 MET A C 1
ATOM 1378 O O . MET A 1 174 ? 26.480 21.081 -13.286 1.00 94.44 174 MET A O 1
ATOM 1382 N N . ASN A 1 175 ? 28.204 22.318 -12.567 1.00 93.62 175 ASN A N 1
ATOM 1383 C CA . ASN A 1 175 ? 29.190 21.252 -12.732 1.00 93.62 175 ASN A CA 1
ATOM 1384 C C . ASN A 1 175 ? 29.184 20.356 -11.484 1.00 93.62 175 ASN A C 1
ATOM 1386 O O . ASN A 1 175 ? 29.641 20.771 -10.420 1.00 93.62 175 ASN A O 1
ATOM 1390 N N . VAL A 1 176 ? 28.681 19.132 -11.628 1.00 94.06 176 VAL A N 1
ATOM 1391 C CA . VAL A 1 176 ? 28.499 18.180 -10.522 1.00 94.06 176 VAL A CA 1
ATOM 1392 C C . VAL A 1 176 ? 29.696 17.256 -10.280 1.00 94.06 176 VAL A C 1
ATOM 1394 O O . VAL A 1 176 ? 29.618 16.407 -9.403 1.00 94.06 176 VAL A O 1
ATOM 1397 N N . LYS A 1 177 ? 30.822 17.404 -10.995 1.00 94.81 177 LYS A N 1
ATOM 1398 C CA . LYS A 1 177 ? 31.975 16.491 -10.839 1.00 94.81 177 LYS A CA 1
ATOM 1399 C C . LYS A 1 177 ? 32.503 16.425 -9.406 1.00 94.81 177 LYS A C 1
ATOM 1401 O O . LYS A 1 177 ? 32.611 15.338 -8.858 1.00 94.81 177 LYS A O 1
ATOM 1406 N N . GLY A 1 178 ? 32.740 17.581 -8.782 1.00 94.50 178 GLY A N 1
ATOM 1407 C CA . GLY A 1 178 ? 33.200 17.625 -7.389 1.00 94.50 178 GLY A CA 1
ATOM 1408 C C . GLY A 1 178 ? 32.175 17.048 -6.407 1.00 94.50 178 GLY A C 1
ATOM 1409 O O . GLY A 1 178 ? 32.550 16.405 -5.438 1.00 94.50 178 GLY A O 1
ATOM 1410 N N . LEU A 1 179 ? 30.878 17.210 -6.699 1.00 94.00 179 LEU A N 1
ATOM 1411 C CA . LEU A 1 179 ? 29.804 16.612 -5.904 1.00 94.00 179 LEU A CA 1
ATOM 1412 C C . LEU A 1 179 ? 29.820 15.079 -5.999 1.00 94.00 179 LEU A C 1
ATOM 1414 O O . LEU A 1 179 ? 29.628 14.406 -4.991 1.00 94.00 179 LEU A O 1
ATOM 1418 N N . ILE A 1 180 ? 30.057 14.537 -7.198 1.00 94.50 180 ILE A N 1
ATOM 1419 C CA . ILE A 1 180 ? 30.179 13.093 -7.427 1.00 94.50 180 ILE A CA 1
ATOM 1420 C C . ILE A 1 180 ? 31.388 12.536 -6.669 1.00 94.50 180 ILE A C 1
ATOM 1422 O O . ILE A 1 180 ? 31.241 11.566 -5.936 1.00 94.50 180 ILE A O 1
ATOM 1426 N N . GLU A 1 181 ? 32.551 13.176 -6.804 1.00 95.31 181 GLU A N 1
ATOM 1427 C CA . GLU A 1 181 ? 33.804 12.760 -6.155 1.00 95.31 181 GLU A CA 1
ATOM 1428 C C . GLU A 1 181 ? 33.727 12.778 -4.621 1.00 95.31 181 GLU A C 1
ATOM 1430 O O . GLU A 1 181 ? 34.358 11.955 -3.965 1.00 95.31 181 GLU A O 1
ATOM 1435 N N . GLU A 1 182 ? 32.970 13.714 -4.042 1.00 95.00 182 GLU A N 1
ATOM 1436 C CA . GLU A 1 182 ? 32.845 13.859 -2.589 1.00 95.00 182 GLU A CA 1
ATOM 1437 C C . GLU A 1 182 ? 31.785 12.929 -1.975 1.00 95.00 182 GLU A C 1
ATOM 1439 O O . GLU A 1 182 ? 31.950 12.491 -0.837 1.00 95.00 182 GLU A O 1
ATOM 1444 N N . GLN A 1 183 ? 30.684 12.653 -2.686 1.00 93.94 183 GLN A N 1
ATOM 1445 C CA . GLN A 1 183 ? 29.492 12.019 -2.096 1.00 93.94 183 GLN A CA 1
ATOM 1446 C C . GLN A 1 183 ? 29.167 10.620 -2.628 1.00 93.94 183 GLN A C 1
ATOM 1448 O O . GLN A 1 183 ? 28.256 9.983 -2.098 1.00 93.94 183 GLN A O 1
ATOM 1453 N N . TYR A 1 184 ? 29.859 10.138 -3.662 1.00 93.62 184 TYR A N 1
ATOM 1454 C CA . TYR A 1 184 ? 29.521 8.878 -4.321 1.00 93.62 184 TYR A CA 1
ATOM 1455 C C . TYR A 1 184 ? 30.758 8.023 -4.572 1.00 93.62 184 TYR A C 1
ATOM 1457 O O . TYR A 1 184 ? 31.852 8.519 -4.824 1.00 93.62 184 TYR A O 1
ATOM 1465 N N . GLU A 1 185 ? 30.549 6.711 -4.566 1.00 90.06 185 GLU A N 1
ATOM 1466 C CA . GLU A 1 185 ? 31.572 5.727 -4.901 1.00 90.06 185 GLU A CA 1
ATOM 1467 C C . GLU A 1 185 ? 31.176 5.004 -6.194 1.00 90.06 185 GLU A C 1
ATOM 1469 O O . GLU A 1 185 ? 29.991 4.713 -6.407 1.00 90.06 185 GLU A O 1
ATOM 1474 N N . PRO A 1 186 ? 32.136 4.712 -7.090 1.00 85.69 186 PRO A N 1
ATOM 1475 C CA . PRO A 1 186 ? 31.856 3.887 -8.249 1.00 85.69 186 PRO A CA 1
ATOM 1476 C C . PRO A 1 186 ? 31.412 2.507 -7.772 1.00 85.69 186 PRO A C 1
ATOM 1478 O O . PRO A 1 186 ? 32.059 1.876 -6.938 1.00 85.69 186 PRO A O 1
ATOM 1481 N N . LYS A 1 187 ? 30.299 2.024 -8.320 1.00 83.06 187 LYS A N 1
ATOM 1482 C CA . LYS A 1 187 ? 29.843 0.665 -8.056 1.00 83.06 187 LYS A CA 1
ATOM 1483 C C . LYS A 1 187 ? 30.904 -0.308 -8.572 1.00 83.06 187 LYS A C 1
ATOM 1485 O O . LYS A 1 187 ? 31.248 -0.250 -9.753 1.00 83.06 187 LYS A O 1
ATOM 1490 N N . GLU A 1 188 ? 31.395 -1.200 -7.711 1.00 82.56 188 GLU A N 1
ATOM 1491 C CA . GLU A 1 188 ? 32.231 -2.317 -8.156 1.00 82.56 188 GLU A CA 1
ATOM 1492 C C . GLU A 1 188 ? 31.480 -3.080 -9.251 1.00 82.56 188 GLU A C 1
ATOM 1494 O O . GLU A 1 188 ? 30.274 -3.336 -9.128 1.00 82.56 188 GLU A O 1
ATOM 1499 N N . SER A 1 189 ? 32.166 -3.389 -10.354 1.00 68.69 189 SER A N 1
ATOM 1500 C CA . SER A 1 189 ? 31.567 -4.172 -11.426 1.00 68.69 189 SER A CA 1
ATOM 1501 C C . SER A 1 189 ? 31.090 -5.482 -10.822 1.00 68.69 189 SER A C 1
ATOM 1503 O O . SER A 1 189 ? 31.894 -6.287 -10.352 1.00 68.69 189 SER A O 1
ATOM 1505 N N . ARG A 1 190 ? 29.774 -5.682 -10.803 1.00 54.62 190 ARG A N 1
ATOM 1506 C CA . ARG A 1 190 ? 29.211 -6.980 -10.475 1.00 54.62 190 ARG A CA 1
ATOM 1507 C C . ARG A 1 190 ? 29.695 -7.896 -11.593 1.00 54.62 190 ARG A C 1
ATOM 1509 O O . ARG A 1 190 ? 29.274 -7.698 -12.728 1.00 54.62 190 ARG A O 1
ATOM 1516 N N . GLU A 1 191 ? 30.617 -8.811 -11.298 1.00 56.84 191 GLU A N 1
ATOM 1517 C CA . GLU A 1 191 ? 30.821 -9.974 -12.155 1.00 56.84 191 GLU A CA 1
ATOM 1518 C C . GLU A 1 191 ? 29.444 -10.631 -12.233 1.00 56.84 191 GLU A C 1
ATOM 1520 O O . GLU A 1 191 ? 28.944 -11.203 -11.263 1.00 56.84 191 GLU A O 1
ATOM 1525 N N . GLU A 1 192 ? 28.732 -10.384 -13.327 1.00 53.91 192 GLU A N 1
ATOM 1526 C CA . GLU A 1 192 ? 27.569 -11.179 -13.652 1.00 53.91 192 GLU A CA 1
ATOM 1527 C C . GLU A 1 192 ? 28.111 -12.598 -13.786 1.00 53.91 192 GLU A C 1
ATOM 1529 O O . GLU A 1 192 ? 28.956 -12.856 -14.643 1.00 53.91 192 GLU A O 1
ATOM 1534 N N . GLU A 1 193 ? 27.697 -13.489 -12.881 1.00 45.34 193 GLU A N 1
ATOM 1535 C CA . GLU A 1 193 ? 27.811 -14.928 -13.080 1.00 45.34 193 GLU A CA 1
ATOM 1536 C C . GLU A 1 193 ? 27.126 -15.227 -14.418 1.00 45.34 193 GLU A C 1
ATOM 1538 O O . GLU A 1 193 ? 25.913 -15.423 -14.500 1.00 45.34 193 GLU A O 1
ATOM 1543 N N . LEU A 1 194 ? 27.918 -15.210 -15.490 1.00 43.97 194 LEU A N 1
ATOM 1544 C CA . LEU A 1 194 ? 27.630 -15.842 -16.766 1.00 43.97 194 LEU A CA 1
ATOM 1545 C C . LEU A 1 194 ? 27.686 -17.360 -16.555 1.00 43.97 194 LEU A C 1
ATOM 1547 O O . LEU A 1 194 ? 28.463 -18.053 -17.196 1.00 43.97 194 LEU A O 1
ATOM 1551 N N . ASP A 1 195 ? 26.865 -17.863 -15.640 1.00 46.59 195 ASP A N 1
ATOM 1552 C CA . ASP A 1 195 ? 26.521 -19.272 -15.549 1.00 46.59 195 ASP A CA 1
ATOM 1553 C C . ASP A 1 195 ? 25.095 -19.407 -16.078 1.00 46.59 195 ASP A C 1
ATOM 1555 O O . ASP A 1 195 ? 24.107 -19.478 -15.344 1.00 46.59 195 ASP A O 1
ATOM 1559 N N . VAL A 1 196 ? 24.998 -19.414 -17.405 1.00 39.50 196 VAL A N 1
ATOM 1560 C CA . VAL A 1 196 ? 23.896 -20.086 -18.086 1.00 39.50 196 VAL A CA 1
ATOM 1561 C C . VAL A 1 196 ? 24.529 -21.082 -19.049 1.00 39.50 196 VAL A C 1
ATOM 1563 O O . VAL A 1 196 ? 25.201 -20.689 -20.002 1.00 39.50 196 VAL A O 1
ATOM 1566 N N . GLU A 1 197 ? 24.358 -22.354 -18.686 1.00 37.28 197 GLU A N 1
ATOM 1567 C CA . GLU A 1 197 ? 24.756 -23.585 -19.387 1.00 37.28 197 GLU A CA 1
ATOM 1568 C C . GLU A 1 197 ? 24.410 -23.611 -20.885 1.00 37.28 197 GLU A C 1
ATOM 1570 O O . GLU A 1 197 ? 23.329 -23.103 -21.271 1.00 37.28 197 GLU A O 1
#

Foldseek 3Di:
DQFDAAEDEDEDQDDDDPVVVLVPLVQVVVLVCCVPPPVSVVVRVPTHYFYYKYKYFYPDAADQFDQDPVLAGDPDDDLHAPVNPVVNCVVSVHDPVVCPVVCVVRVPRDRIDIDTDGDDPVSVVVSVVVVVVVVVVQVVPVVPHPDHDDPPDPPPCVPDPLCVVVVVCVVVVHDCPVVCVVRHDPDDPPPPPPPDD

pLDDT: mean 89.73, std 10.67, range [37.28, 97.44]

Secondary structure (DSSP, 8-state):
---EEEEEEEEESSPPPHHHHHT-HHHHHHHHHHHH-HHHHHHTTTPPEEEEEEEEEESSPPPPPPBPTTSSBP-S--S--HHHHHHHHHHTT--GGGGTHHHHHHTT--SEEEEEEE--HHHHHHHHHHHHHHHHHHHHHHHH-S------STTSSTTT-TTHHHHHHHHTT---HHHHHHH--PPP---------